Protein AF-A0A6N8XB49-F1 (afdb_monomer_lite)

Radius of gyration: 22.36 Å; chains: 1; bounding box: 48×44×85 Å

pLDDT: mean 81.57, std 16.59, range [32.16, 98.0]

Structure (mmCIF, N/CA/C/O backbone):
data_AF-A0A6N8XB49-F1
#
_entry.id   AF-A0A6N8XB49-F1
#
loop_
_atom_site.group_PDB
_atom_site.id
_atom_site.type_symbol
_atom_site.label_atom_id
_atom_site.label_alt_id
_atom_site.label_comp_id
_atom_site.label_asym_id
_atom_site.label_entity_id
_atom_site.label_seq_id
_atom_site.pdbx_PDB_ins_code
_atom_site.Cartn_x
_atom_site.Cartn_y
_atom_site.Cartn_z
_atom_site.occupancy
_atom_site.B_iso_or_equiv
_atom_site.auth_seq_id
_atom_site.auth_comp_id
_atom_site.auth_asym_id
_atom_site.auth_atom_id
_atom_site.pdbx_PDB_model_num
ATOM 1 N N . MET A 1 1 ? 4.957 31.135 -60.545 1.00 42.12 1 MET A N 1
ATOM 2 C CA . MET A 1 1 ? 5.858 30.296 -59.726 1.00 42.12 1 MET A CA 1
ATOM 3 C C . MET A 1 1 ? 5.754 30.769 -58.285 1.00 42.12 1 MET A C 1
ATOM 5 O O . MET A 1 1 ? 6.232 31.851 -57.986 1.00 42.12 1 MET A O 1
ATOM 9 N N . LEU A 1 2 ? 5.069 30.018 -57.425 1.00 39.75 2 LEU A N 1
ATOM 10 C CA . LEU A 1 2 ? 5.039 30.248 -55.978 1.00 39.75 2 LEU A CA 1
ATOM 11 C C . LEU A 1 2 ? 4.934 28.864 -55.338 1.00 39.75 2 LEU A C 1
ATOM 13 O O . LEU A 1 2 ? 3.899 28.210 -55.423 1.00 39.75 2 LEU A O 1
ATOM 17 N N . ALA A 1 3 ? 6.065 28.378 -54.829 1.00 42.97 3 ALA A N 1
ATOM 18 C CA . ALA A 1 3 ? 6.166 27.099 -54.146 1.00 42.97 3 ALA A CA 1
ATOM 19 C C . ALA A 1 3 ? 5.733 27.297 -52.689 1.00 42.97 3 ALA A C 1
ATOM 21 O O . ALA A 1 3 ? 6.401 27.997 -51.930 1.00 42.97 3 ALA A O 1
ATOM 22 N N . ALA A 1 4 ? 4.601 26.704 -52.311 1.00 45.25 4 ALA A N 1
ATOM 23 C CA . ALA A 1 4 ? 4.183 26.608 -50.922 1.00 45.25 4 ALA A CA 1
ATOM 24 C C . ALA A 1 4 ? 4.960 25.462 -50.255 1.00 45.25 4 ALA A C 1
ATOM 26 O O . ALA A 1 4 ? 4.739 24.287 -50.546 1.00 45.25 4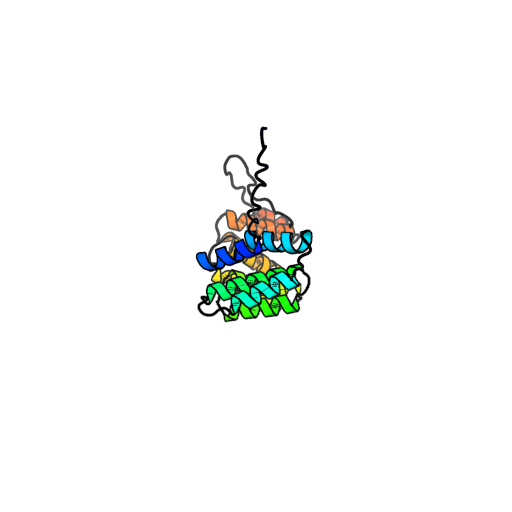 ALA A O 1
ATOM 27 N N . LEU A 1 5 ? 5.902 25.822 -49.384 1.00 50.53 5 LEU A N 1
ATOM 28 C CA . LEU A 1 5 ? 6.579 24.905 -48.472 1.00 50.53 5 LEU A CA 1
ATOM 29 C C . LEU A 1 5 ? 5.576 24.430 -47.412 1.00 50.53 5 LEU A C 1
ATOM 31 O O . LEU A 1 5 ? 5.246 25.166 -46.484 1.00 50.53 5 LEU A O 1
ATOM 35 N N . PHE A 1 6 ? 5.109 23.189 -47.540 1.00 46.44 6 PHE A N 1
ATOM 36 C CA . PHE A 1 6 ? 4.455 22.475 -46.448 1.00 46.44 6 PHE A CA 1
ATOM 37 C C . PHE A 1 6 ? 5.518 22.077 -45.418 1.00 46.44 6 PHE A C 1
ATOM 39 O O . PHE A 1 6 ? 6.149 21.026 -45.530 1.00 46.44 6 PHE A O 1
ATOM 46 N N . LEU A 1 7 ? 5.734 22.923 -44.408 1.00 45.94 7 LEU A N 1
ATOM 47 C CA . LEU A 1 7 ? 6.391 22.484 -43.181 1.00 45.94 7 LEU A CA 1
ATOM 48 C C . LEU A 1 7 ? 5.440 21.527 -42.458 1.00 45.94 7 LEU A C 1
ATOM 50 O O . LEU A 1 7 ? 4.425 21.938 -41.900 1.00 45.94 7 LEU A O 1
ATOM 54 N N . SER A 1 8 ? 5.766 20.237 -42.494 1.00 40.41 8 SER A N 1
ATOM 55 C CA . SER A 1 8 ? 5.144 19.257 -41.607 1.00 40.41 8 SER A CA 1
ATOM 56 C C . SER A 1 8 ? 5.555 19.580 -40.166 1.00 40.41 8 SER A C 1
ATOM 58 O O . SER A 1 8 ? 6.746 19.810 -39.929 1.00 40.41 8 SER A O 1
ATOM 60 N N . PRO A 1 9 ? 4.630 19.615 -39.192 1.00 44.16 9 PRO A N 1
ATOM 61 C CA . PRO A 1 9 ? 5.013 19.751 -37.797 1.00 44.16 9 PRO A CA 1
ATOM 62 C C . PRO A 1 9 ? 5.828 18.520 -37.392 1.00 44.16 9 PRO A C 1
ATOM 64 O O . PRO A 1 9 ? 5.382 17.383 -37.541 1.00 44.16 9 PRO A O 1
ATOM 67 N N . SER A 1 10 ? 7.043 18.763 -36.903 1.00 41.94 10 SER A N 1
ATOM 68 C CA . SER A 1 10 ? 7.872 17.755 -36.248 1.00 41.94 10 SER A CA 1
ATOM 69 C C . SER A 1 10 ? 7.063 17.125 -35.113 1.00 41.94 10 SER A C 1
ATOM 71 O O . SER A 1 10 ? 6.663 17.818 -34.176 1.00 41.94 10 SER A O 1
ATOM 73 N N . THR A 1 11 ? 6.782 15.826 -35.202 1.00 41.38 11 THR A N 1
ATOM 74 C CA . THR A 1 11 ? 6.190 15.060 -34.106 1.00 41.38 11 THR A CA 1
ATOM 75 C C . THR A 1 11 ? 7.238 14.922 -33.009 1.00 41.38 11 THR A C 1
ATOM 77 O O . THR A 1 11 ? 7.988 13.948 -32.971 1.00 41.38 11 THR A O 1
ATOM 80 N N . ALA A 1 12 ? 7.314 15.906 -32.116 1.00 41.69 12 ALA A N 1
ATOM 81 C CA . ALA A 1 12 ? 7.887 15.684 -30.801 1.00 41.69 12 ALA A CA 1
ATOM 82 C C . ALA A 1 12 ? 7.047 14.580 -30.144 1.00 41.69 12 ALA A C 1
ATOM 84 O O . ALA A 1 12 ? 5.887 14.796 -29.796 1.00 41.69 12 ALA A O 1
ATOM 85 N N . THR A 1 13 ? 7.589 13.366 -30.071 1.00 47.25 13 THR A N 1
ATOM 86 C CA . THR A 1 13 ? 6.962 12.241 -29.379 1.00 47.25 13 THR A CA 1
ATOM 87 C C . THR A 1 13 ? 6.718 12.676 -27.939 1.00 47.25 13 THR A C 1
ATOM 89 O O . THR A 1 13 ? 7.677 12.932 -27.211 1.00 47.25 13 THR A O 1
ATOM 92 N N . ALA A 1 14 ? 5.454 12.819 -27.539 1.00 62.41 14 ALA A N 1
ATOM 93 C CA . ALA A 1 14 ? 5.116 13.082 -26.146 1.00 62.41 14 ALA A CA 1
ATOM 94 C C . ALA A 1 14 ? 5.779 12.011 -25.264 1.00 62.41 14 ALA A C 1
ATOM 96 O O . ALA A 1 14 ? 5.798 10.830 -25.626 1.00 62.41 14 ALA A O 1
ATOM 97 N N . ALA A 1 15 ? 6.375 12.422 -24.144 1.00 75.94 15 ALA A N 1
ATOM 98 C CA . ALA A 1 15 ? 6.977 11.479 -23.214 1.00 75.94 15 ALA A CA 1
ATOM 99 C C . ALA A 1 15 ? 5.889 10.527 -22.690 1.00 75.94 15 ALA A C 1
ATOM 101 O O . ALA A 1 15 ? 4.830 10.964 -22.255 1.00 75.94 15 ALA A O 1
ATOM 102 N N . THR A 1 16 ? 6.136 9.217 -22.759 1.00 89.31 16 THR A N 1
ATOM 103 C CA . THR A 1 16 ? 5.234 8.209 -22.170 1.00 89.31 16 THR A CA 1
ATOM 104 C C . THR A 1 16 ? 5.208 8.365 -20.651 1.00 89.31 16 THR A C 1
ATOM 106 O O . THR A 1 16 ? 6.269 8.631 -20.076 1.00 89.31 16 THR A O 1
ATOM 109 N N . ALA A 1 17 ? 4.094 8.064 -19.981 1.00 92.19 17 ALA A N 1
ATOM 110 C CA . ALA A 1 17 ? 4.001 8.119 -18.518 1.00 92.19 17 ALA A CA 1
ATOM 111 C C . ALA A 1 17 ? 5.093 7.278 -17.831 1.00 92.19 17 ALA A C 1
ATOM 113 O O . ALA A 1 17 ? 5.595 7.631 -16.766 1.00 92.19 17 ALA A O 1
ATOM 114 N N . LEU A 1 18 ? 5.523 6.170 -18.455 1.00 91.81 18 LEU A N 1
ATOM 115 C CA . LEU A 1 18 ? 6.608 5.338 -17.922 1.00 91.81 18 LEU A CA 1
ATOM 116 C C . LEU A 1 18 ? 7.960 6.066 -17.931 1.00 91.81 18 LEU A C 1
ATOM 118 O O . LEU A 1 18 ? 8.755 5.898 -17.009 1.00 91.81 18 LEU A O 1
ATOM 122 N N . ALA A 1 19 ? 8.228 6.875 -18.955 1.00 91.69 19 ALA A N 1
ATOM 123 C CA . ALA A 1 19 ? 9.437 7.693 -19.006 1.00 91.69 19 ALA A CA 1
ATOM 124 C C . ALA A 1 19 ? 9.405 8.784 -17.926 1.00 91.69 19 ALA A C 1
ATOM 126 O O . ALA A 1 19 ? 10.420 9.026 -17.282 1.00 91.69 19 ALA A O 1
ATOM 127 N N . GLU A 1 20 ? 8.238 9.383 -17.675 1.00 93.06 20 GLU A N 1
ATOM 128 C CA . GLU A 1 20 ? 8.055 10.379 -16.613 1.00 93.06 20 GLU A CA 1
ATOM 129 C C . GLU A 1 20 ? 8.203 9.781 -15.210 1.00 93.06 20 GLU A C 1
ATOM 131 O O . GLU A 1 20 ? 8.808 10.406 -14.334 1.00 93.06 20 GLU A O 1
ATOM 136 N N . LEU A 1 21 ? 7.692 8.564 -14.992 1.00 93.00 21 LEU A N 1
ATOM 137 C CA . LEU A 1 21 ? 7.910 7.824 -13.751 1.00 93.00 21 LEU A CA 1
ATOM 138 C C . LEU A 1 21 ? 9.404 7.549 -13.548 1.00 93.00 21 LEU A C 1
ATOM 140 O O . LEU A 1 21 ? 9.935 7.882 -12.495 1.00 93.00 21 LEU A O 1
ATOM 144 N N . ILE A 1 22 ? 10.096 7.013 -14.559 1.00 91.75 22 ILE A N 1
ATOM 145 C CA . ILE A 1 22 ? 11.540 6.737 -14.480 1.00 91.75 22 ILE A CA 1
ATOM 146 C C . ILE A 1 22 ? 12.336 8.019 -14.197 1.00 91.75 22 ILE A C 1
ATOM 148 O O . ILE A 1 22 ? 13.165 8.025 -13.292 1.00 91.75 22 ILE A O 1
ATOM 152 N N . ALA A 1 23 ? 12.045 9.122 -14.889 1.00 91.00 23 ALA A N 1
ATOM 153 C CA . ALA A 1 23 ? 12.695 10.407 -14.630 1.00 91.00 23 ALA A CA 1
ATOM 154 C C . ALA A 1 23 ? 12.425 10.927 -13.201 1.00 91.00 23 ALA A C 1
ATOM 156 O O . ALA A 1 23 ? 13.285 11.546 -12.575 1.00 91.00 23 ALA A O 1
ATOM 157 N N . SER A 1 24 ? 11.239 10.649 -12.647 1.00 89.56 24 SER A N 1
ATOM 158 C CA . SER A 1 24 ? 10.923 10.956 -11.246 1.00 89.56 24 SER A CA 1
ATOM 159 C C . SER A 1 24 ? 11.778 10.157 -10.273 1.00 89.56 24 SER A C 1
ATOM 161 O O . SER A 1 24 ? 12.218 10.691 -9.258 1.00 89.56 24 SER A O 1
ATOM 163 N N . LEU A 1 25 ? 12.007 8.880 -10.571 1.00 87.56 25 LEU A N 1
ATOM 164 C CA . LEU A 1 25 ? 12.809 7.995 -9.734 1.00 87.56 25 LEU A CA 1
ATOM 165 C C . LEU A 1 25 ? 14.278 8.429 -9.736 1.00 87.56 25 LEU A C 1
ATOM 167 O O . LEU A 1 25 ? 14.888 8.459 -8.677 1.00 87.56 25 LEU A O 1
ATOM 171 N N . GLU A 1 26 ? 14.802 8.880 -10.881 1.00 86.06 26 GLU A N 1
ATOM 172 C CA . GLU A 1 26 ? 16.165 9.431 -10.983 1.00 86.06 26 GLU A CA 1
ATOM 173 C C . GLU A 1 26 ? 16.367 10.729 -10.181 1.00 86.06 26 GLU A C 1
ATOM 175 O O . GLU A 1 26 ? 17.498 11.067 -9.848 1.00 86.06 26 GLU A O 1
ATOM 180 N N . THR A 1 27 ? 15.296 11.476 -9.895 1.00 87.12 27 THR A N 1
ATOM 181 C CA . THR A 1 27 ? 15.385 12.805 -9.260 1.00 87.12 27 THR A CA 1
ATOM 182 C C . THR A 1 27 ? 14.963 12.818 -7.799 1.00 87.12 27 THR A C 1
ATOM 184 O O . THR A 1 27 ? 15.555 13.530 -6.993 1.00 87.12 27 THR A O 1
ATOM 187 N N . THR A 1 28 ? 13.916 12.071 -7.458 1.00 84.56 28 THR A N 1
ATOM 188 C CA . THR A 1 28 ? 13.311 12.078 -6.118 1.00 84.56 28 THR A CA 1
ATOM 189 C C . THR A 1 28 ? 13.640 10.835 -5.311 1.00 84.56 28 THR A C 1
ATOM 191 O O . THR A 1 28 ? 13.478 10.864 -4.094 1.00 84.56 28 THR A O 1
ATOM 194 N N . GLU A 1 29 ? 14.044 9.751 -5.984 1.00 85.50 29 GLU A N 1
ATOM 195 C CA . GLU A 1 29 ? 14.268 8.419 -5.405 1.00 85.50 29 GLU A CA 1
ATOM 196 C C . GLU A 1 29 ? 13.062 7.866 -4.623 1.00 85.50 29 GLU A C 1
ATOM 198 O O . GLU A 1 29 ? 13.184 6.923 -3.847 1.00 85.50 29 GLU A O 1
ATOM 203 N N . ARG A 1 30 ? 11.872 8.448 -4.823 1.00 85.12 30 ARG A N 1
ATOM 204 C CA . ARG A 1 30 ? 10.645 8.109 -4.102 1.00 85.12 30 ARG A CA 1
ATOM 205 C C . ARG A 1 30 ? 9.587 7.593 -5.051 1.00 85.12 30 ARG A C 1
ATOM 207 O O . ARG A 1 30 ? 9.464 8.036 -6.194 1.00 85.12 30 ARG A O 1
ATOM 214 N N . TYR A 1 31 ? 8.784 6.674 -4.538 1.00 87.31 31 TYR A N 1
ATOM 215 C CA . TYR A 1 31 ? 7.602 6.207 -5.235 1.00 87.31 31 TYR A CA 1
ATOM 216 C C . TYR A 1 31 ? 6.551 7.320 -5.329 1.00 87.31 31 TYR A C 1
ATOM 218 O O . TYR A 1 31 ? 6.154 7.907 -4.323 1.00 87.31 31 TYR A O 1
ATOM 226 N N . ASP A 1 32 ? 6.093 7.576 -6.551 1.00 88.81 32 ASP A N 1
ATOM 227 C CA . ASP A 1 32 ? 5.040 8.536 -6.872 1.00 88.81 32 ASP A CA 1
ATOM 228 C C . ASP A 1 32 ? 3.807 7.761 -7.356 1.00 88.81 32 ASP A C 1
ATOM 230 O O . ASP A 1 32 ? 3.795 7.183 -8.450 1.00 88.81 32 ASP A O 1
ATOM 234 N N . SER A 1 33 ? 2.773 7.718 -6.513 1.00 86.06 33 SER A N 1
ATOM 235 C CA . SER A 1 33 ? 1.546 6.970 -6.792 1.00 86.06 33 SER A CA 1
ATOM 236 C C . SER A 1 33 ? 0.755 7.535 -7.966 1.00 86.06 33 SER A C 1
ATOM 238 O O . SER A 1 33 ? 0.118 6.765 -8.686 1.00 86.06 33 SER A O 1
ATOM 240 N N . ASP A 1 34 ? 0.803 8.848 -8.190 1.00 90.06 34 ASP A N 1
ATOM 241 C CA . ASP A 1 34 ? 0.039 9.500 -9.253 1.00 90.06 34 ASP A CA 1
ATOM 242 C C . ASP A 1 34 ? 0.668 9.205 -10.613 1.00 90.06 34 ASP A C 1
ATOM 244 O O . ASP A 1 34 ? -0.032 8.836 -11.567 1.00 90.06 34 ASP A O 1
ATOM 248 N N . LYS A 1 35 ? 2.004 9.255 -10.681 1.00 93.12 35 LYS A N 1
ATOM 249 C CA . LYS A 1 35 ? 2.750 8.821 -11.868 1.00 93.12 35 LYS A CA 1
ATOM 250 C C . LYS A 1 35 ? 2.570 7.332 -12.122 1.00 93.12 35 LYS A C 1
ATOM 252 O O . LYS A 1 35 ? 2.288 6.948 -13.255 1.00 93.12 35 LYS A O 1
ATOM 257 N N . ALA A 1 36 ? 2.645 6.485 -11.094 1.00 91.69 36 ALA A N 1
ATOM 258 C CA . ALA A 1 36 ? 2.376 5.056 -11.250 1.00 91.69 36 ALA A CA 1
ATOM 259 C C . ALA A 1 36 ? 0.950 4.799 -11.779 1.00 91.69 36 ALA A C 1
ATOM 261 O O . ALA A 1 36 ? 0.759 4.011 -12.708 1.00 91.69 36 ALA A O 1
ATOM 262 N N . ALA A 1 37 ? -0.057 5.511 -11.269 1.00 90.94 37 ALA A N 1
ATOM 263 C CA . ALA A 1 37 ? -1.424 5.410 -11.767 1.00 90.94 37 ALA A CA 1
ATOM 264 C C . ALA A 1 37 ? -1.551 5.851 -13.237 1.00 90.94 37 ALA A C 1
ATOM 266 O O . ALA A 1 37 ? -2.306 5.230 -13.990 1.00 90.94 37 ALA A O 1
ATOM 267 N N . ALA A 1 38 ? -0.808 6.879 -13.664 1.00 93.19 38 ALA A N 1
ATOM 268 C CA . ALA A 1 38 ? -0.747 7.295 -15.065 1.00 93.19 38 ALA A CA 1
ATOM 269 C C . ALA A 1 38 ? -0.143 6.207 -15.963 1.00 93.19 38 ALA A C 1
ATOM 271 O O . ALA A 1 38 ? -0.741 5.878 -16.988 1.00 93.19 38 ALA A O 1
ATOM 272 N N . VAL A 1 39 ? 0.960 5.581 -15.536 1.00 93.81 3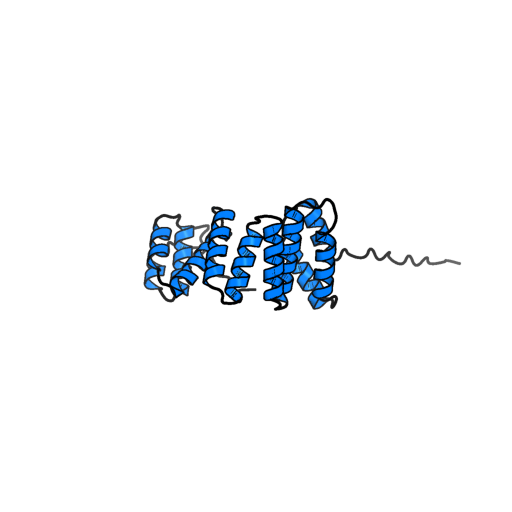9 VAL A N 1
ATOM 273 C CA . VAL A 1 39 ? 1.566 4.444 -16.247 1.00 93.81 39 VAL A CA 1
ATOM 274 C C . VAL A 1 39 ? 0.575 3.298 -16.403 1.00 93.81 39 VAL A C 1
ATOM 276 O O . VAL A 1 39 ? 0.421 2.773 -17.501 1.00 93.81 39 VAL A O 1
ATOM 279 N N . TYR A 1 40 ? -0.123 2.920 -15.329 1.00 91.00 40 TYR A N 1
ATOM 280 C CA . TYR A 1 40 ? -1.101 1.834 -15.386 1.00 91.00 40 TYR A CA 1
ATOM 281 C C . TYR A 1 40 ? -2.234 2.144 -16.373 1.00 91.00 40 TYR A C 1
ATOM 283 O O . TYR A 1 40 ? -2.575 1.307 -17.206 1.00 91.00 40 TYR A O 1
ATOM 291 N N . ARG A 1 41 ? -2.797 3.362 -16.321 1.00 91.25 41 ARG A N 1
ATOM 292 C CA . ARG A 1 41 ? -3.844 3.791 -17.264 1.00 91.25 41 ARG A CA 1
ATOM 293 C C . ARG A 1 41 ? -3.352 3.739 -18.707 1.00 91.25 41 ARG A C 1
ATOM 295 O O . ARG A 1 41 ? -4.057 3.200 -19.551 1.00 91.25 41 ARG A O 1
ATOM 302 N N . GLU A 1 42 ? -2.158 4.257 -18.985 1.00 92.56 42 GLU A N 1
ATOM 303 C CA . GLU A 1 42 ? -1.566 4.211 -20.326 1.00 92.56 42 GLU A CA 1
ATOM 304 C C . GLU A 1 42 ? -1.318 2.767 -20.785 1.00 92.56 42 GLU A C 1
ATOM 306 O O . GLU A 1 42 ? -1.609 2.424 -21.928 1.00 92.56 42 GLU A O 1
ATOM 311 N N . ALA A 1 43 ? -0.838 1.895 -19.896 1.00 91.25 43 ALA A N 1
ATOM 312 C CA . ALA A 1 43 ? -0.548 0.504 -20.224 1.00 91.25 43 ALA A CA 1
ATOM 313 C C . ALA A 1 43 ? -1.805 -0.307 -20.565 1.00 91.25 43 ALA A C 1
ATOM 315 O O . ALA A 1 43 ? -1.792 -1.084 -21.524 1.00 91.25 43 ALA A O 1
ATOM 316 N N . VAL A 1 44 ? -2.886 -0.100 -19.807 1.00 88.06 44 VAL A N 1
ATOM 317 C CA . VAL A 1 44 ? -4.170 -0.786 -20.003 1.00 88.06 44 VAL A CA 1
ATOM 318 C C . VAL A 1 44 ? -4.946 -0.199 -21.183 1.00 88.06 44 VAL A C 1
ATOM 320 O O . VAL A 1 44 ? -5.393 -0.946 -22.047 1.00 88.06 44 VAL A O 1
ATOM 323 N N . LEU A 1 45 ? -5.092 1.128 -21.257 1.00 86.00 45 LEU A N 1
ATOM 324 C CA . LEU A 1 45 ? -5.894 1.782 -22.301 1.00 86.00 45 LEU A CA 1
ATOM 325 C C . LEU A 1 45 ? -5.160 1.867 -23.643 1.00 86.00 45 LEU A C 1
ATOM 327 O O . LEU A 1 45 ? -5.783 1.769 -24.695 1.00 86.00 45 LEU A O 1
ATOM 331 N N . GLY A 1 46 ? -3.840 2.051 -23.613 1.00 79.12 46 GLY A N 1
ATOM 332 C CA . GLY A 1 46 ? -2.999 2.154 -24.806 1.00 79.12 46 GLY A CA 1
ATOM 333 C C . GLY A 1 46 ? -2.578 0.805 -25.392 1.00 79.12 46 GLY A C 1
ATOM 334 O O . GLY A 1 46 ? -1.896 0.780 -26.414 1.00 79.12 46 GLY A O 1
ATOM 335 N N . GLY A 1 47 ? -2.936 -0.317 -24.754 1.00 73.44 47 GLY A N 1
ATOM 336 C CA . GLY A 1 47 ? -2.669 -1.668 -25.260 1.00 73.44 47 GLY A CA 1
ATOM 337 C C . GLY A 1 47 ? -1.194 -2.089 -25.252 1.00 73.44 47 GLY A C 1
ATOM 338 O O . GLY A 1 47 ? -0.843 -3.098 -25.861 1.00 73.44 47 GLY A O 1
ATOM 339 N N . THR A 1 48 ? -0.308 -1.345 -24.577 1.00 74.56 48 THR A N 1
ATOM 340 C CA . THR A 1 48 ? 1.110 -1.733 -24.441 1.00 74.56 48 THR A CA 1
ATOM 341 C C . THR A 1 48 ? 1.308 -2.907 -23.479 1.00 74.56 48 THR A C 1
ATOM 343 O O . THR A 1 48 ? 2.321 -3.605 -23.589 1.00 74.56 48 THR A O 1
ATOM 346 N N . GLY A 1 49 ? 0.329 -3.146 -22.597 1.00 84.56 49 GLY A N 1
ATOM 347 C CA . GLY A 1 49 ? 0.283 -4.262 -21.657 1.00 84.56 49 GLY A CA 1
ATOM 348 C C . GLY A 1 49 ? 1.127 -4.031 -20.401 1.00 84.56 49 GLY A C 1
ATOM 349 O O . GLY A 1 49 ? 2.206 -3.429 -20.445 1.00 84.56 49 GLY A O 1
ATOM 350 N N . ILE A 1 50 ? 0.645 -4.539 -19.264 1.00 91.19 50 ILE A N 1
ATOM 351 C CA . ILE A 1 50 ? 1.339 -4.429 -17.971 1.00 91.19 50 ILE A CA 1
ATOM 352 C C . ILE A 1 50 ? 2.682 -5.169 -17.992 1.00 91.19 50 ILE A C 1
ATOM 354 O O . ILE A 1 50 ? 3.678 -4.630 -17.507 1.00 91.19 50 ILE A O 1
ATOM 358 N N . ASP A 1 51 ? 2.762 -6.321 -18.659 1.00 91.56 51 ASP A N 1
ATOM 359 C CA . ASP A 1 51 ? 3.992 -7.115 -18.775 1.00 91.56 51 ASP A CA 1
ATOM 360 C C . ASP A 1 51 ? 5.168 -6.328 -19.355 1.00 91.56 51 ASP A C 1
ATOM 362 O O . ASP A 1 51 ? 6.286 -6.378 -18.834 1.00 91.56 51 ASP A O 1
ATOM 366 N N . ARG A 1 52 ? 4.929 -5.556 -20.423 1.00 91.62 52 ARG A N 1
ATOM 367 C CA . ARG A 1 52 ? 5.976 -4.749 -21.064 1.00 91.62 52 ARG A CA 1
ATOM 368 C C . ARG A 1 52 ? 6.456 -3.640 -20.134 1.00 91.62 52 ARG A C 1
ATOM 370 O O . ARG A 1 52 ?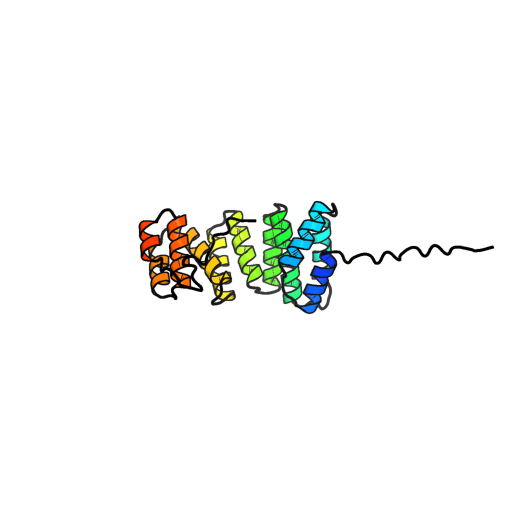 7.660 -3.394 -20.042 1.00 91.62 52 ARG A O 1
ATOM 377 N N . THR A 1 53 ? 5.527 -2.977 -19.451 1.00 93.69 53 THR A N 1
ATOM 378 C CA . THR A 1 53 ? 5.831 -1.938 -18.461 1.00 93.69 53 THR A CA 1
ATOM 379 C C . THR A 1 53 ? 6.681 -2.504 -17.328 1.00 93.69 53 THR A C 1
ATOM 381 O O . THR A 1 53 ? 7.735 -1.951 -17.006 1.00 93.69 53 THR A O 1
ATOM 384 N N . VAL A 1 54 ? 6.284 -3.652 -16.779 1.00 95.56 54 VAL A N 1
ATOM 385 C CA . VAL A 1 54 ? 7.021 -4.320 -15.704 1.00 95.56 54 VAL A CA 1
ATOM 386 C C . VAL A 1 54 ? 8.396 -4.792 -16.176 1.00 95.56 54 VAL A C 1
ATOM 388 O O . VAL A 1 54 ? 9.383 -4.585 -15.471 1.00 95.56 54 VAL A O 1
ATOM 391 N N . ALA A 1 55 ? 8.510 -5.361 -17.378 1.00 94.81 55 ALA A N 1
ATOM 392 C CA . ALA A 1 55 ? 9.797 -5.770 -17.939 1.00 94.81 55 ALA A CA 1
ATOM 393 C C . ALA A 1 55 ? 10.772 -4.588 -18.071 1.00 94.81 55 ALA A C 1
ATOM 395 O O . ALA A 1 55 ? 11.955 -4.718 -17.744 1.00 94.81 55 ALA A O 1
ATOM 396 N N . ARG A 1 56 ? 10.277 -3.416 -18.489 1.00 94.25 56 ARG A N 1
ATOM 397 C CA . ARG A 1 56 ? 11.079 -2.187 -18.571 1.00 94.25 56 ARG A CA 1
ATOM 398 C C . ARG A 1 56 ? 11.513 -1.689 -17.194 1.00 94.25 56 ARG A C 1
ATOM 400 O O . ARG A 1 56 ? 12.685 -1.362 -17.035 1.00 94.25 56 ARG A O 1
ATOM 407 N N . LEU A 1 57 ? 10.624 -1.685 -16.200 1.00 95.00 57 LEU A N 1
ATOM 408 C CA . LEU A 1 57 ? 10.991 -1.308 -14.829 1.00 95.00 57 LEU A CA 1
ATOM 409 C C . LEU A 1 57 ? 12.007 -2.277 -14.211 1.00 95.00 57 LEU A C 1
ATOM 411 O O . LEU A 1 57 ? 12.955 -1.825 -13.580 1.00 95.00 57 LEU A O 1
ATOM 415 N N . ARG A 1 58 ? 11.892 -3.589 -14.461 1.00 96.06 58 ARG A N 1
ATOM 416 C CA . ARG A 1 58 ? 12.891 -4.593 -14.035 1.00 96.06 58 ARG A CA 1
ATOM 417 C C . ARG A 1 58 ? 14.241 -4.435 -14.733 1.00 96.06 58 ARG A C 1
ATOM 419 O O . ARG A 1 58 ? 15.279 -4.815 -14.197 1.00 96.06 58 ARG A O 1
ATOM 426 N N . ALA A 1 59 ? 14.253 -3.971 -15.980 1.00 95.38 59 ALA A N 1
ATOM 427 C CA . ALA A 1 59 ? 15.499 -3.642 -16.666 1.00 95.38 59 ALA A CA 1
ATOM 428 C C . ALA A 1 59 ? 16.133 -2.389 -16.051 1.00 95.38 59 ALA A C 1
ATOM 430 O O . ALA A 1 59 ? 17.334 -2.380 -15.794 1.00 95.38 59 ALA A O 1
ATOM 431 N N . TYR A 1 60 ? 15.315 -1.374 -15.760 1.00 94.12 60 TYR A N 1
ATOM 432 C CA . TYR A 1 60 ? 15.766 -0.156 -15.104 1.00 94.12 60 TYR A CA 1
ATOM 433 C C . TYR A 1 60 ? 16.311 -0.437 -13.696 1.00 94.12 60 TYR A C 1
ATOM 435 O O . TYR A 1 60 ? 17.439 -0.044 -13.437 1.00 94.12 60 TYR A O 1
ATOM 443 N N . SER A 1 61 ? 15.622 -1.209 -12.844 1.00 95.12 61 SER A N 1
ATOM 444 C CA . SER A 1 61 ? 16.071 -1.496 -11.465 1.00 95.12 61 SER A CA 1
ATOM 445 C C . SER A 1 61 ? 17.430 -2.208 -11.373 1.00 95.12 61 SER A C 1
ATOM 447 O O . SER A 1 61 ? 18.110 -2.114 -10.355 1.00 95.12 61 SER A O 1
ATOM 449 N N . ARG A 1 62 ? 17.867 -2.879 -12.448 1.00 95.25 62 ARG A N 1
ATOM 450 C CA . ARG A 1 62 ? 19.170 -3.563 -12.545 1.00 95.25 62 ARG A CA 1
ATOM 451 C C . ARG A 1 62 ? 20.304 -2.683 -13.078 1.00 95.25 62 ARG A C 1
ATOM 453 O O . ARG A 1 62 ? 21.436 -3.155 -13.192 1.00 95.25 62 ARG A O 1
ATOM 460 N N . ARG A 1 63 ? 20.031 -1.428 -13.442 1.00 94.00 63 ARG A N 1
ATOM 461 C CA . ARG A 1 63 ? 21.056 -0.504 -13.941 1.00 94.00 63 ARG A CA 1
ATOM 462 C C . ARG A 1 63 ? 22.080 -0.209 -12.840 1.00 94.00 63 ARG A C 1
ATOM 464 O O . ARG A 1 63 ? 21.733 0.075 -11.695 1.00 94.00 63 ARG A O 1
ATOM 471 N N . ALA A 1 64 ? 23.360 -0.253 -13.203 1.00 90.62 64 ALA A N 1
ATOM 472 C CA . ALA A 1 64 ? 24.444 0.083 -12.287 1.00 90.62 64 ALA A CA 1
ATOM 473 C C . ALA A 1 64 ? 24.343 1.546 -11.821 1.00 90.62 64 ALA A C 1
ATOM 475 O O . ALA A 1 64 ? 24.013 2.433 -12.610 1.00 90.62 64 ALA A O 1
ATOM 476 N N . GLY A 1 65 ? 24.658 1.788 -10.548 1.00 89.00 65 GLY A N 1
ATOM 477 C CA . GLY A 1 65 ? 24.684 3.131 -9.961 1.00 89.00 65 GLY A CA 1
ATOM 478 C C . GLY A 1 65 ? 23.341 3.649 -9.439 1.00 89.00 65 GLY A C 1
ATOM 479 O O . GLY A 1 65 ? 23.301 4.767 -8.941 1.00 89.00 65 GLY A O 1
ATOM 480 N N . LEU A 1 66 ? 22.261 2.862 -9.507 1.00 91.94 66 LEU A N 1
ATOM 481 C CA . LEU A 1 66 ? 21.010 3.203 -8.823 1.00 91.94 66 LEU A CA 1
ATOM 482 C C . LEU A 1 66 ? 21.177 3.146 -7.303 1.00 91.94 66 LEU A C 1
ATOM 484 O O . LEU A 1 66 ? 21.788 2.210 -6.775 1.00 91.94 66 LEU A O 1
ATOM 488 N N . SER A 1 67 ? 20.584 4.110 -6.600 1.00 92.50 67 SER A N 1
ATOM 489 C CA . SER A 1 67 ? 20.485 4.060 -5.144 1.00 92.50 67 SER A CA 1
ATOM 490 C C . SER A 1 67 ? 19.566 2.908 -4.702 1.00 92.50 67 SER A C 1
ATOM 492 O O . SER A 1 67 ? 18.708 2.464 -5.477 1.00 92.50 67 SER A O 1
ATOM 494 N N . PRO A 1 68 ? 19.732 2.386 -3.473 1.00 93.19 68 PRO A N 1
ATOM 495 C CA . PRO A 1 68 ? 18.802 1.407 -2.920 1.00 93.19 68 PRO A CA 1
ATOM 496 C C . PRO A 1 68 ? 17.356 1.925 -2.878 1.00 93.19 68 PRO A C 1
ATOM 498 O O . PRO A 1 68 ? 16.447 1.207 -3.282 1.00 93.19 68 PRO A O 1
ATOM 501 N N . ASP A 1 69 ? 17.139 3.194 -2.525 1.00 91.88 69 ASP A N 1
ATOM 502 C CA . ASP A 1 69 ? 15.802 3.805 -2.499 1.00 91.88 69 ASP A CA 1
ATOM 503 C C . ASP A 1 69 ? 15.163 3.857 -3.894 1.00 91.88 69 ASP A C 1
ATOM 505 O O . ASP A 1 69 ? 14.012 3.455 -4.070 1.00 91.88 69 ASP A O 1
ATOM 509 N N . SER A 1 70 ? 15.936 4.214 -4.926 1.00 92.19 70 SER A N 1
ATOM 510 C CA . SER A 1 70 ? 15.453 4.187 -6.313 1.00 92.19 70 SER A CA 1
ATOM 511 C C . SER A 1 70 ? 15.053 2.780 -6.759 1.00 92.19 70 SER A C 1
ATOM 513 O O . SER A 1 70 ? 14.012 2.610 -7.399 1.00 92.19 70 SER A O 1
ATOM 515 N N . ARG A 1 71 ? 15.849 1.751 -6.426 1.00 95.06 71 ARG A N 1
ATOM 516 C CA . ARG A 1 71 ? 15.492 0.355 -6.740 1.00 95.06 71 ARG A CA 1
ATOM 517 C C . ARG A 1 71 ? 14.247 -0.087 -5.978 1.00 95.06 71 ARG A C 1
ATOM 519 O O . ARG A 1 71 ? 13.349 -0.670 -6.586 1.00 95.06 71 ARG A O 1
ATOM 526 N N . SER A 1 72 ? 14.150 0.275 -4.700 1.00 95.12 72 SER A N 1
ATOM 527 C CA . SER A 1 72 ? 12.978 0.006 -3.870 1.00 95.12 72 SER A CA 1
ATOM 528 C C . SER A 1 72 ? 11.712 0.615 -4.473 1.00 95.12 72 SER A C 1
ATOM 530 O O . SER A 1 72 ? 10.730 -0.092 -4.695 1.00 95.12 72 SER A O 1
ATOM 532 N N . ALA A 1 73 ? 11.755 1.888 -4.869 1.00 94.12 73 ALA A N 1
ATOM 533 C CA . ALA A 1 73 ? 10.634 2.572 -5.506 1.00 94.12 73 ALA A CA 1
ATOM 534 C C . ALA A 1 73 ? 10.248 1.958 -6.870 1.00 94.12 73 ALA A C 1
ATOM 536 O O . ALA A 1 73 ? 9.061 1.893 -7.206 1.00 94.12 73 ALA A O 1
ATOM 537 N N . CYS A 1 74 ? 11.214 1.430 -7.637 1.00 95.31 74 CYS A N 1
ATOM 538 C CA . CYS A 1 74 ? 10.926 0.650 -8.849 1.00 95.31 74 CYS A CA 1
ATOM 539 C C . CYS A 1 74 ? 10.155 -0.630 -8.531 1.00 95.31 74 CYS A C 1
ATOM 541 O O . CYS A 1 74 ? 9.140 -0.924 -9.166 1.00 95.31 74 CYS A O 1
ATOM 543 N N . HIS A 1 75 ? 10.644 -1.404 -7.562 1.00 97.50 75 HIS A N 1
ATOM 544 C CA . HIS A 1 75 ? 10.016 -2.651 -7.142 1.00 97.50 75 HIS A CA 1
ATOM 545 C C . HIS A 1 75 ? 8.637 -2.405 -6.513 1.00 97.50 75 HIS A C 1
ATOM 547 O O . HIS A 1 75 ? 7.708 -3.170 -6.772 1.00 97.50 75 HIS A O 1
ATOM 553 N N . LEU A 1 76 ? 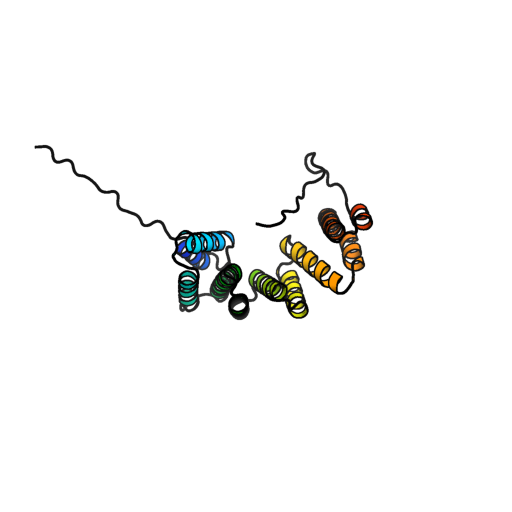8.449 -1.282 -5.814 1.00 95.69 76 LEU A N 1
ATOM 554 C CA . LEU A 1 76 ? 7.155 -0.838 -5.302 1.00 95.69 76 LEU A CA 1
ATOM 555 C C . LEU A 1 76 ? 6.153 -0.553 -6.434 1.00 95.69 76 LEU A C 1
ATOM 557 O O . LEU A 1 76 ? 5.013 -1.020 -6.379 1.00 95.69 76 LEU A O 1
ATOM 561 N N . ALA A 1 77 ? 6.577 0.133 -7.501 1.00 95.38 77 ALA A N 1
ATOM 562 C CA . ALA A 1 77 ? 5.738 0.345 -8.683 1.00 95.38 77 ALA A CA 1
ATOM 563 C C . ALA A 1 77 ? 5.389 -0.974 -9.394 1.00 95.38 77 ALA A C 1
ATOM 565 O O . ALA A 1 77 ? 4.233 -1.191 -9.758 1.00 95.38 77 ALA A O 1
ATOM 566 N N . ILE A 1 78 ? 6.358 -1.886 -9.538 1.00 97.31 78 ILE A N 1
ATOM 567 C CA . ILE A 1 78 ? 6.128 -3.223 -10.110 1.00 97.31 78 ILE A CA 1
ATOM 568 C C . ILE A 1 78 ? 5.101 -3.997 -9.280 1.00 97.31 78 ILE A C 1
ATOM 570 O O . ILE A 1 78 ? 4.163 -4.558 -9.846 1.00 97.31 78 ILE A O 1
ATOM 574 N N . ALA A 1 79 ? 5.252 -4.010 -7.955 1.00 96.88 79 ALA A N 1
ATOM 575 C CA . ALA A 1 79 ? 4.321 -4.670 -7.050 1.00 96.88 79 ALA A CA 1
ATOM 576 C C . ALA A 1 79 ? 2.905 -4.094 -7.187 1.00 96.88 79 ALA A C 1
ATOM 578 O O . ALA A 1 79 ? 1.935 -4.845 -7.269 1.00 96.88 79 ALA A O 1
ATOM 579 N N . HIS A 1 80 ? 2.785 -2.768 -7.289 1.00 93.50 80 HIS A N 1
ATOM 580 C CA . HIS A 1 80 ? 1.501 -2.105 -7.485 1.00 93.50 80 HIS A CA 1
ATOM 581 C C . HIS A 1 80 ? 0.837 -2.499 -8.814 1.00 93.50 80 HIS A C 1
ATOM 583 O O . HIS A 1 80 ? -0.363 -2.768 -8.846 1.00 93.50 80 HIS A O 1
ATOM 589 N N . PHE A 1 81 ? 1.600 -2.581 -9.907 1.00 94.88 81 PHE A N 1
ATOM 590 C CA . PHE A 1 81 ? 1.066 -3.003 -11.206 1.00 94.88 81 PHE A CA 1
ATOM 591 C C . PHE A 1 81 ? 0.641 -4.466 -11.211 1.00 94.88 81 PHE A C 1
ATOM 593 O O . PHE A 1 81 ? -0.465 -4.762 -11.647 1.00 94.88 81 PHE A O 1
ATOM 600 N N . MET A 1 82 ? 1.473 -5.355 -10.664 1.00 95.31 82 MET A N 1
ATOM 601 C CA . MET A 1 82 ? 1.161 -6.781 -10.544 1.00 95.31 82 MET A CA 1
ATOM 602 C C . MET A 1 82 ? -0.096 -7.019 -9.706 1.00 95.31 82 MET A C 1
ATOM 604 O O . MET A 1 82 ? -0.929 -7.844 -10.062 1.00 95.31 82 MET A O 1
ATOM 608 N N . TRP A 1 83 ? -0.279 -6.258 -8.624 1.00 93.12 83 TRP A N 1
ATOM 609 C CA . TRP A 1 83 ? -1.481 -6.365 -7.804 1.00 93.12 83 TRP A CA 1
ATOM 610 C C . TRP A 1 83 ? -2.739 -5.953 -8.562 1.00 93.12 83 TRP A C 1
ATOM 612 O O . TRP A 1 83 ? -3.730 -6.680 -8.544 1.00 93.12 83 TRP A O 1
ATOM 622 N N . ARG A 1 84 ? -2.696 -4.807 -9.252 1.00 90.50 84 ARG A N 1
ATOM 623 C CA . ARG A 1 84 ? -3.834 -4.310 -10.037 1.00 90.50 84 ARG A CA 1
ATOM 624 C C . ARG A 1 84 ? -4.186 -5.216 -11.216 1.00 90.50 84 ARG A C 1
ATOM 626 O O . ARG A 1 84 ? -5.353 -5.275 -11.586 1.00 90.50 84 ARG A O 1
ATOM 633 N N . ASP A 1 85 ? -3.200 -5.928 -11.750 1.00 91.12 85 ASP A N 1
ATOM 634 C CA . ASP A 1 85 ? -3.370 -6.942 -12.795 1.00 91.12 85 ASP A CA 1
ATOM 635 C C . ASP A 1 85 ? -3.855 -8.303 -12.243 1.00 91.12 85 ASP A C 1
ATOM 637 O O . ASP A 1 85 ? -4.089 -9.245 -12.991 1.00 91.12 85 ASP A O 1
ATOM 641 N N . GLY A 1 86 ? -4.031 -8.427 -10.920 1.00 90.19 86 GLY A N 1
ATOM 642 C CA . GLY A 1 86 ? -4.517 -9.642 -10.256 1.00 90.19 86 GLY A CA 1
ATOM 643 C C . GLY A 1 86 ? -3.434 -10.681 -9.943 1.00 90.19 86 GLY A C 1
ATOM 644 O O . GLY A 1 86 ? -3.724 -11.707 -9.328 1.00 90.19 86 GLY A O 1
ATOM 645 N N . ALA A 1 87 ? -2.175 -10.416 -10.289 1.00 93.62 87 ALA A N 1
ATOM 646 C CA . ALA A 1 87 ? -1.034 -11.288 -10.027 1.00 93.62 87 ALA A CA 1
ATOM 647 C C . ALA A 1 87 ? -0.494 -11.100 -8.594 1.00 93.62 87 ALA A C 1
ATOM 649 O O . ALA A 1 87 ? 0.628 -10.632 -8.383 1.00 93.62 87 ALA A O 1
ATOM 650 N N . ILE A 1 88 ? -1.301 -11.459 -7.587 1.00 92.06 88 ILE A N 1
ATOM 651 C CA . ILE A 1 88 ? -1.007 -11.187 -6.168 1.00 92.06 88 ILE A CA 1
ATOM 652 C C . ILE A 1 88 ? 0.312 -11.810 -5.684 1.00 92.06 88 ILE A C 1
ATOM 654 O O . ILE A 1 88 ? 1.079 -11.152 -4.984 1.00 92.06 88 ILE A O 1
ATOM 658 N N . GLU A 1 89 ? 0.638 -13.031 -6.109 1.00 94.69 89 GLU A N 1
ATOM 659 C CA . GLU A 1 89 ? 1.894 -13.699 -5.737 1.00 94.69 89 GLU A CA 1
ATOM 660 C C . GLU A 1 89 ? 3.113 -12.956 -6.300 1.00 94.69 89 GLU A C 1
ATOM 662 O O . GLU A 1 89 ? 4.079 -12.686 -5.584 1.00 94.69 89 GLU A O 1
ATOM 667 N N . ALA A 1 90 ? 3.045 -12.540 -7.569 1.00 96.69 90 ALA A N 1
ATOM 668 C CA . ALA A 1 90 ? 4.097 -11.753 -8.205 1.00 96.69 90 ALA A CA 1
ATOM 669 C C . ALA A 1 90 ? 4.236 -10.362 -7.568 1.00 96.69 90 ALA A C 1
ATOM 671 O O . ALA A 1 90 ? 5.350 -9.848 -7.438 1.00 96.69 90 ALA A O 1
ATOM 672 N N . ALA A 1 91 ? 3.123 -9.768 -7.131 1.00 97.12 91 ALA A N 1
ATOM 673 C CA . ALA A 1 91 ? 3.130 -8.516 -6.388 1.00 97.12 91 ALA A CA 1
ATOM 674 C C . ALA A 1 91 ? 3.842 -8.663 -5.035 1.00 97.12 91 ALA A C 1
ATOM 676 O O . ALA A 1 91 ? 4.640 -7.799 -4.674 1.00 97.12 91 ALA A O 1
ATOM 677 N N . VAL A 1 92 ? 3.611 -9.765 -4.310 1.00 97.00 92 VAL A N 1
ATOM 678 C CA . VAL A 1 92 ? 4.296 -10.053 -3.037 1.00 97.00 92 VAL A CA 1
ATOM 679 C C . VAL A 1 92 ? 5.799 -10.230 -3.247 1.00 97.00 92 VAL A C 1
ATOM 681 O O . VAL A 1 92 ? 6.582 -9.688 -2.467 1.00 97.00 92 VAL A O 1
ATOM 684 N N . VAL A 1 93 ? 6.219 -10.932 -4.306 1.00 97.88 93 VAL A N 1
ATOM 685 C CA . VAL A 1 93 ? 7.644 -11.062 -4.661 1.00 97.88 93 VAL A CA 1
ATOM 686 C C . VAL A 1 93 ? 8.267 -9.686 -4.896 1.00 97.88 93 VAL A C 1
ATOM 688 O O . VAL A 1 93 ? 9.258 -9.352 -4.255 1.00 97.88 93 VAL A O 1
ATOM 691 N N . ALA A 1 94 ? 7.639 -8.845 -5.718 1.00 97.94 94 ALA A N 1
ATOM 692 C CA . ALA A 1 94 ? 8.149 -7.502 -5.981 1.00 97.94 94 ALA A CA 1
ATOM 693 C C . ALA A 1 94 ? 8.160 -6.608 -4.723 1.00 97.94 94 ALA A C 1
ATOM 695 O O . ALA A 1 94 ? 9.082 -5.820 -4.535 1.00 97.94 94 ALA A O 1
ATOM 696 N N . ALA A 1 95 ? 7.188 -6.748 -3.817 1.00 97.44 95 ALA A N 1
ATOM 697 C CA . ALA A 1 95 ? 7.208 -6.036 -2.539 1.00 97.44 95 ALA A CA 1
ATOM 698 C C . ALA A 1 95 ? 8.357 -6.507 -1.624 1.00 97.44 95 ALA A C 1
ATOM 700 O O . ALA A 1 95 ? 8.922 -5.705 -0.883 1.00 97.44 95 ALA A O 1
ATOM 701 N N . ASN A 1 96 ? 8.735 -7.789 -1.681 1.00 97.69 96 ASN A N 1
ATOM 702 C CA . ASN A 1 96 ? 9.915 -8.296 -0.978 1.00 97.69 96 ASN A CA 1
ATOM 703 C C . ASN A 1 96 ? 11.209 -7.731 -1.565 1.00 97.69 96 ASN A C 1
ATOM 705 O O . ASN A 1 96 ? 12.073 -7.326 -0.791 1.00 97.69 96 ASN A O 1
ATOM 709 N N . ASP A 1 97 ? 11.319 -7.656 -2.893 1.00 98.00 97 ASP A N 1
ATOM 710 C CA . ASP A 1 97 ? 12.468 -7.036 -3.559 1.00 98.00 97 ASP A CA 1
ATOM 711 C C . ASP A 1 97 ? 12.594 -5.557 -3.157 1.00 98.00 97 ASP A C 1
ATOM 713 O O . ASP A 1 97 ? 13.678 -5.097 -2.801 1.00 98.00 97 ASP A O 1
ATOM 717 N N . ALA A 1 98 ? 11.471 -4.829 -3.095 1.00 97.00 98 ALA A N 1
ATOM 718 C CA . ALA A 1 98 ? 11.456 -3.441 -2.636 1.00 97.00 98 ALA A CA 1
ATOM 719 C C . ALA A 1 98 ? 11.993 -3.294 -1.204 1.00 97.00 98 ALA A C 1
ATOM 721 O O . ALA A 1 98 ? 12.809 -2.412 -0.937 1.00 97.00 98 ALA A O 1
ATOM 722 N N . LEU A 1 99 ? 11.562 -4.177 -0.299 1.00 96.81 99 LEU A N 1
ATOM 723 C CA . LEU A 1 99 ? 11.988 -4.187 1.103 1.00 96.81 99 LEU A CA 1
ATOM 724 C C . LEU A 1 99 ? 13.421 -4.682 1.311 1.00 96.81 99 LEU A C 1
ATOM 726 O O . LEU A 1 99 ? 14.033 -4.358 2.327 1.00 96.81 99 LEU A O 1
ATOM 730 N N . HIS A 1 100 ? 13.936 -5.493 0.387 1.00 96.81 100 HIS A N 1
ATOM 731 C CA . HIS A 1 100 ? 15.337 -5.892 0.373 1.00 96.81 100 HIS A CA 1
ATOM 732 C C . HIS A 1 100 ? 16.239 -4.710 0.009 1.00 96.81 100 HIS A C 1
ATOM 734 O O . HIS A 1 100 ? 17.298 -4.543 0.611 1.00 96.81 100 HIS A O 1
ATOM 740 N N . ASP A 1 101 ? 15.804 -3.881 -0.943 1.00 95.88 101 ASP A N 1
ATOM 741 C CA . ASP A 1 101 ? 16.538 -2.690 -1.357 1.00 95.88 101 ASP A CA 1
ATOM 742 C C . ASP A 1 101 ? 16.479 -1.565 -0.312 1.00 95.88 101 ASP A C 1
ATOM 744 O O . ASP A 1 101 ? 17.508 -0.966 -0.007 1.00 95.88 101 ASP A O 1
ATOM 748 N N . SER A 1 102 ? 15.301 -1.270 0.247 1.00 94.06 102 SER A N 1
ATOM 749 C CA . SER A 1 102 ? 15.133 -0.225 1.265 1.00 94.06 102 SER A CA 1
ATOM 750 C C . SER A 1 102 ? 13.909 -0.463 2.150 1.00 94.06 102 SER A C 1
ATOM 752 O O . SER A 1 102 ? 12.890 -0.994 1.709 1.00 94.06 102 SER A O 1
ATOM 754 N N . LEU A 1 103 ? 13.974 -0.021 3.409 1.00 90.81 103 LEU A N 1
ATOM 755 C CA . LEU A 1 103 ? 12.862 -0.084 4.368 1.00 90.81 103 LEU A CA 1
ATOM 756 C C . LEU A 1 103 ? 11.882 1.088 4.188 1.00 90.81 103 LEU A C 1
ATOM 758 O O . LEU A 1 103 ? 11.508 1.755 5.153 1.00 90.81 103 LEU A O 1
ATOM 762 N N . ASP A 1 104 ? 11.460 1.327 2.949 1.00 88.56 104 ASP A N 1
ATOM 763 C CA . ASP A 1 104 ? 10.487 2.363 2.615 1.00 88.56 104 ASP A CA 1
ATOM 764 C C . ASP A 1 104 ? 9.125 2.096 3.307 1.00 88.56 104 ASP A C 1
ATOM 766 O O . ASP A 1 104 ? 8.584 0.984 3.209 1.00 88.56 104 ASP A O 1
ATOM 770 N N . PRO A 1 105 ? 8.524 3.092 3.994 1.00 92.12 105 PRO A N 1
ATOM 771 C CA . PRO A 1 105 ? 7.205 2.947 4.612 1.00 92.12 105 PRO A CA 1
ATOM 772 C C . PRO A 1 105 ? 6.108 2.518 3.624 1.00 92.12 105 PRO A C 1
ATOM 774 O O . PRO A 1 105 ? 5.219 1.738 3.982 1.00 92.12 105 PRO A O 1
ATOM 777 N N . GLY A 1 106 ? 6.179 2.979 2.370 1.00 90.88 106 GLY A N 1
ATOM 778 C CA . GLY A 1 106 ? 5.261 2.590 1.301 1.00 90.88 106 GLY A CA 1
ATOM 779 C C . GLY A 1 106 ? 5.382 1.110 0.930 1.00 90.88 106 GLY A C 1
ATOM 780 O O . GLY A 1 106 ? 4.360 0.431 0.797 1.00 90.88 106 GLY A O 1
ATOM 781 N N . ALA A 1 107 ? 6.603 0.582 0.846 1.00 92.62 107 ALA A N 1
ATOM 782 C CA . ALA A 1 107 ? 6.864 -0.838 0.613 1.00 92.62 107 ALA A CA 1
ATOM 783 C C . ALA A 1 107 ? 6.355 -1.726 1.762 1.00 92.62 107 ALA A C 1
ATOM 785 O O . ALA A 1 107 ? 5.713 -2.753 1.511 1.00 92.62 107 ALA A O 1
ATOM 786 N N . LEU A 1 108 ? 6.553 -1.303 3.018 1.00 96.44 108 LEU A N 1
ATOM 787 C CA . LEU A 1 108 ? 6.002 -1.993 4.195 1.00 96.44 108 LEU A CA 1
ATOM 788 C C . LEU A 1 108 ? 4.470 -2.060 4.126 1.00 96.44 108 LEU A C 1
ATOM 790 O O . LEU A 1 108 ? 3.875 -3.125 4.311 1.00 96.44 108 LEU A O 1
ATOM 794 N N . LEU A 1 109 ? 3.834 -0.927 3.817 1.00 95.38 109 LEU A N 1
ATOM 795 C CA . LEU A 1 109 ? 2.383 -0.820 3.715 1.00 95.38 109 LEU A CA 1
ATOM 796 C C . LEU A 1 109 ? 1.812 -1.644 2.559 1.00 95.38 109 LEU A C 1
ATOM 798 O O . LEU A 1 109 ? 0.781 -2.299 2.729 1.00 95.38 109 LEU A O 1
ATOM 802 N N . LEU A 1 110 ? 2.452 -1.625 1.387 1.00 94.25 110 LEU A N 1
ATOM 803 C CA . LEU A 1 110 ? 1.981 -2.422 0.259 1.00 94.25 110 LEU A CA 1
ATOM 804 C C . LEU A 1 110 ? 2.078 -3.914 0.577 1.00 94.25 110 LEU A C 1
ATOM 806 O O . LEU A 1 110 ? 1.103 -4.627 0.361 1.00 94.25 110 LEU A O 1
ATOM 810 N N . LYS A 1 111 ? 3.189 -4.383 1.157 1.00 96.88 111 LYS A N 1
ATOM 811 C CA . LYS A 1 111 ? 3.315 -5.788 1.562 1.00 96.88 111 LYS A CA 1
ATOM 812 C C . LYS A 1 111 ? 2.200 -6.210 2.518 1.00 96.88 111 LYS A C 1
ATOM 814 O O . LYS A 1 111 ? 1.598 -7.262 2.317 1.00 96.88 111 LYS A O 1
ATOM 819 N N . ALA A 1 112 ? 1.889 -5.375 3.510 1.00 96.62 112 ALA A N 1
ATOM 820 C CA . ALA A 1 112 ? 0.788 -5.630 4.431 1.00 96.62 112 ALA A CA 1
ATOM 821 C C . ALA A 1 112 ? -0.558 -5.773 3.698 1.00 96.62 112 ALA A C 1
ATOM 823 O O . ALA A 1 112 ? -1.269 -6.749 3.913 1.00 96.62 112 ALA A O 1
ATOM 824 N N . ARG A 1 113 ? -0.864 -4.853 2.771 1.00 94.69 113 ARG A N 1
ATOM 825 C CA . ARG A 1 113 ? -2.089 -4.884 1.948 1.00 94.69 113 ARG A CA 1
ATOM 826 C C . ARG A 1 113 ? -2.181 -6.120 1.055 1.00 94.69 113 ARG A C 1
ATOM 828 O O . ARG A 1 113 ? -3.268 -6.659 0.890 1.00 94.69 113 ARG A O 1
ATOM 835 N N . LEU A 1 114 ? -1.064 -6.556 0.476 1.00 95.38 114 LEU A N 1
ATOM 836 C CA . LEU A 1 114 ? -1.029 -7.739 -0.384 1.00 95.38 114 LEU A CA 1
ATOM 837 C C . LEU A 1 114 ? -1.306 -9.018 0.406 1.00 95.38 114 LEU A C 1
ATOM 839 O O . LEU A 1 114 ? -2.090 -9.848 -0.037 1.00 95.38 114 LEU A O 1
ATOM 843 N N . LEU A 1 115 ? -0.705 -9.161 1.587 1.00 94.25 115 LEU A N 1
ATOM 844 C CA . LEU A 1 115 ? -0.947 -10.311 2.464 1.00 94.25 115 LEU A CA 1
ATOM 845 C C . LEU A 1 115 ? -2.386 -10.320 2.989 1.00 94.25 115 LEU A C 1
ATOM 847 O O . LEU A 1 115 ? -3.020 -11.368 3.023 1.00 94.25 115 LEU A O 1
ATOM 851 N N . ASP A 1 116 ? -2.920 -9.144 3.316 1.00 91.38 116 ASP A N 1
ATOM 852 C CA . ASP A 1 116 ? -4.305 -8.966 3.750 1.00 91.38 116 ASP A CA 1
ATOM 853 C C . ASP A 1 116 ? -5.294 -9.377 2.649 1.00 91.38 116 ASP A C 1
ATOM 855 O O . ASP A 1 116 ? -6.178 -10.203 2.865 1.00 91.38 116 ASP A O 1
ATOM 859 N N . ALA A 1 117 ? -5.082 -8.885 1.424 1.00 87.38 117 ALA A N 1
ATOM 860 C CA . ALA A 1 117 ? -5.867 -9.281 0.257 1.00 87.38 117 ALA A CA 1
ATOM 861 C C . ALA A 1 117 ? -5.718 -10.777 -0.084 1.00 87.38 117 ALA A C 1
ATOM 863 O O . ALA A 1 117 ? -6.656 -11.380 -0.600 1.00 87.38 117 ALA A O 1
ATOM 864 N N . GLY A 1 118 ? -4.560 -11.373 0.215 1.00 87.12 118 GLY A N 1
ATOM 865 C CA . GLY A 1 118 ? -4.291 -12.804 0.065 1.00 87.12 118 GLY A CA 1
ATOM 866 C C . GLY A 1 118 ? -4.847 -13.681 1.193 1.00 87.12 118 GLY A C 1
ATOM 867 O O . GLY A 1 118 ? -4.746 -14.901 1.106 1.00 87.12 118 GLY A O 1
ATOM 868 N N . GLY A 1 119 ? -5.435 -13.088 2.238 1.00 84.75 119 GLY A N 1
ATOM 869 C CA . GLY A 1 119 ? -6.023 -13.806 3.372 1.00 84.75 119 GLY A CA 1
ATOM 870 C C . GLY A 1 119 ? -5.038 -14.216 4.475 1.00 84.75 119 GLY A C 1
ATOM 871 O O . GLY A 1 119 ? -5.449 -14.874 5.430 1.00 84.75 119 GLY A O 1
ATOM 872 N N . ASP A 1 120 ? -3.768 -13.813 4.398 1.00 90.31 120 ASP A N 1
ATOM 873 C CA . ASP A 1 120 ? -2.760 -14.074 5.433 1.00 90.31 120 ASP A CA 1
ATOM 874 C C . ASP A 1 120 ? -2.792 -12.967 6.500 1.00 90.31 120 ASP A C 1
ATOM 876 O O . ASP A 1 120 ? -1.968 -12.048 6.531 1.00 90.31 120 ASP A O 1
ATOM 880 N N . ALA A 1 121 ? -3.816 -13.025 7.355 1.00 85.94 121 ALA A N 1
ATOM 881 C CA . ALA A 1 121 ? -4.108 -11.983 8.338 1.00 85.94 121 ALA A CA 1
ATOM 882 C C . ALA A 1 121 ? -2.993 -11.794 9.384 1.00 85.94 121 ALA A C 1
ATOM 884 O O . ALA A 1 121 ? -2.741 -10.661 9.808 1.00 85.94 121 ALA A O 1
ATOM 885 N N . ASP A 1 122 ? -2.312 -12.869 9.788 1.00 89.12 122 ASP A N 1
ATOM 886 C CA . ASP A 1 122 ? -1.249 -12.811 10.798 1.00 89.12 122 ASP A CA 1
ATOM 887 C C . ASP A 1 122 ? -0.009 -12.104 10.249 1.00 89.12 122 ASP A C 1
ATOM 889 O O . ASP A 1 122 ? 0.519 -11.176 10.876 1.00 89.12 122 ASP A O 1
ATOM 893 N N . GLN A 1 123 ? 0.414 -12.458 9.032 1.00 94.56 123 GLN A N 1
ATOM 894 C CA . GLN A 1 123 ? 1.531 -11.772 8.393 1.00 94.56 123 GLN A CA 1
ATOM 895 C C . GLN A 1 123 ? 1.145 -10.341 8.019 1.00 94.56 123 GLN A C 1
ATOM 897 O O . GLN A 1 123 ? 1.918 -9.414 8.269 1.00 94.56 123 GLN A O 1
ATOM 902 N N . ALA A 1 124 ? -0.056 -10.118 7.484 1.00 94.38 124 ALA A N 1
ATOM 903 C CA . ALA A 1 124 ? -0.546 -8.777 7.179 1.00 94.38 124 ALA A CA 1
ATOM 904 C C . ALA A 1 124 ? -0.489 -7.855 8.405 1.00 94.38 124 ALA A C 1
ATOM 906 O O . ALA A 1 124 ? 0.023 -6.738 8.318 1.00 94.38 124 ALA A O 1
ATOM 907 N N . ARG A 1 125 ? -0.930 -8.343 9.571 1.00 92.94 125 ARG A N 1
ATOM 908 C CA . ARG A 1 125 ? -0.859 -7.622 10.847 1.00 92.94 125 ARG A CA 1
ATOM 909 C C . ARG A 1 125 ? 0.574 -7.244 11.206 1.00 92.94 125 ARG A C 1
ATOM 911 O O . ARG A 1 125 ? 0.822 -6.080 11.524 1.00 92.94 125 ARG A O 1
ATOM 918 N N . HIS A 1 126 ? 1.506 -8.195 11.132 1.00 95.19 126 HIS A N 1
ATOM 919 C CA . HIS A 1 126 ? 2.922 -7.937 11.398 1.00 95.19 126 HIS A CA 1
ATOM 920 C C . HIS A 1 126 ? 3.465 -6.801 10.512 1.00 95.19 126 HIS A C 1
ATOM 922 O O . HIS A 1 126 ? 4.107 -5.869 11.000 1.00 95.19 126 HIS A O 1
ATOM 928 N N . TRP A 1 127 ? 3.165 -6.827 9.211 1.00 97.19 127 TRP A N 1
ATOM 929 C CA . TRP A 1 127 ? 3.645 -5.804 8.279 1.00 97.19 127 TRP A CA 1
ATOM 930 C C . TRP A 1 127 ? 2.939 -4.455 8.447 1.00 97.19 127 TRP A C 1
ATOM 932 O O . TRP A 1 127 ? 3.595 -3.417 8.346 1.00 97.19 127 TRP A O 1
ATOM 942 N N . TYR A 1 128 ? 1.646 -4.435 8.782 1.00 95.44 128 TYR A N 1
ATOM 943 C CA . TYR A 1 128 ? 0.940 -3.195 9.109 1.00 95.44 128 TYR A CA 1
ATOM 944 C C . TYR A 1 128 ? 1.510 -2.519 10.361 1.00 95.44 128 TYR A C 1
ATOM 946 O O . TYR A 1 128 ? 1.644 -1.298 10.373 1.00 95.44 128 TYR A O 1
ATOM 954 N N . GLN A 1 129 ? 1.886 -3.276 11.397 1.00 94.31 129 GLN A N 1
ATOM 955 C CA . GLN A 1 129 ? 2.526 -2.712 12.593 1.00 94.31 129 GLN A CA 1
ATOM 956 C C . GLN A 1 129 ? 3.837 -2.001 12.235 1.00 94.31 129 GLN A C 1
ATOM 958 O O . GLN A 1 129 ? 4.009 -0.827 12.563 1.00 94.31 129 GLN A O 1
ATOM 963 N N . ARG A 1 130 ? 4.701 -2.662 11.457 1.00 97.12 130 ARG A N 1
ATOM 964 C CA . ARG A 1 130 ? 5.960 -2.071 10.977 1.00 97.12 130 ARG A CA 1
ATOM 965 C C . ARG A 1 130 ? 5.736 -0.833 10.110 1.00 97.12 130 ARG A C 1
ATOM 967 O O . ARG A 1 130 ? 6.455 0.151 10.252 1.00 97.12 130 ARG A O 1
ATOM 974 N N . ALA A 1 131 ? 4.734 -0.859 9.231 1.00 96.44 131 ALA A N 1
ATOM 975 C CA . ALA A 1 131 ? 4.381 0.301 8.418 1.00 96.44 131 ALA A CA 1
ATOM 976 C C . ALA A 1 131 ? 3.922 1.480 9.295 1.00 96.44 131 ALA A C 1
ATOM 978 O O . ALA A 1 131 ? 4.386 2.602 9.110 1.00 96.44 131 ALA A O 1
ATOM 979 N N . ALA A 1 132 ? 3.057 1.236 10.286 1.00 90.88 132 ALA A N 1
ATOM 980 C CA . ALA A 1 132 ? 2.592 2.274 11.205 1.00 90.88 132 ALA A CA 1
ATOM 981 C C . ALA A 1 132 ? 3.745 2.923 11.982 1.00 90.88 132 ALA A C 1
ATOM 983 O O . ALA A 1 132 ? 3.734 4.137 12.183 1.00 90.88 132 ALA A O 1
ATOM 984 N N . GLU A 1 133 ? 4.724 2.136 12.424 1.00 93.56 133 GLU A N 1
ATOM 985 C CA . GLU A 1 133 ? 5.930 2.642 13.083 1.00 93.56 133 GLU A CA 1
ATOM 986 C C . GLU A 1 133 ? 6.759 3.515 12.134 1.00 93.56 133 GLU A C 1
ATOM 988 O O . GLU A 1 133 ? 7.124 4.633 12.499 1.00 93.56 133 GLU A O 1
ATOM 993 N N . ALA A 1 134 ? 6.979 3.051 10.900 1.00 94.44 134 ALA A N 1
ATOM 994 C CA . ALA A 1 134 ? 7.806 3.738 9.911 1.00 94.44 134 ALA A CA 1
ATOM 995 C C . ALA A 1 134 ? 7.216 5.080 9.432 1.00 94.44 134 ALA A C 1
ATOM 997 O O . ALA A 1 134 ? 7.963 6.030 9.209 1.00 94.44 134 ALA A O 1
ATOM 998 N N . PHE A 1 135 ? 5.888 5.195 9.310 1.00 89.00 135 PHE A N 1
ATOM 999 C CA . PHE A 1 135 ? 5.228 6.446 8.904 1.00 89.00 135 PHE A CA 1
ATOM 1000 C C . PHE A 1 135 ? 5.221 7.540 9.987 1.00 89.00 135 PHE A C 1
ATOM 1002 O O . PHE A 1 135 ? 5.014 8.709 9.661 1.00 89.00 135 PHE A O 1
ATOM 1009 N N . GLY A 1 136 ? 5.406 7.198 11.270 1.00 83.12 136 GLY A N 1
ATOM 1010 C CA . GLY A 1 136 ? 5.271 8.162 12.372 1.00 83.12 136 GLY A CA 1
ATOM 1011 C C . GLY A 1 136 ? 3.884 8.841 12.433 1.00 83.12 136 GLY A C 1
ATOM 1012 O O . GLY A 1 136 ? 2.960 8.414 11.746 1.00 83.12 136 GLY A O 1
ATOM 1013 N N . PRO A 1 137 ? 3.680 9.876 13.270 1.00 80.56 137 PRO A N 1
ATOM 1014 C CA . PRO A 1 137 ? 2.387 10.562 13.391 1.00 80.56 137 PRO A CA 1
ATOM 1015 C C . PRO A 1 137 ? 1.948 11.234 12.075 1.00 80.56 137 PRO A C 1
ATOM 1017 O O . PRO A 1 137 ? 2.423 12.311 11.731 1.00 80.56 137 PRO A O 1
ATOM 1020 N N . SER A 1 138 ? 1.034 10.592 11.346 1.00 81.50 138 SER A N 1
ATOM 1021 C CA . SER A 1 138 ? 0.536 11.010 10.026 1.00 81.50 138 SER A CA 1
ATOM 1022 C C . SER A 1 138 ? -0.868 10.453 9.755 1.00 81.50 138 SER A C 1
ATOM 1024 O O . SER A 1 138 ? -1.349 9.572 10.480 1.00 81.50 138 SER A O 1
ATOM 1026 N N . ASP A 1 139 ? -1.520 10.942 8.696 1.00 79.69 139 ASP A N 1
ATOM 1027 C CA . ASP A 1 139 ? -2.801 10.398 8.229 1.00 79.69 139 ASP A CA 1
ATOM 1028 C C . ASP A 1 139 ? -2.652 8.937 7.757 1.00 79.69 139 ASP A C 1
ATOM 1030 O O . ASP A 1 139 ? -3.515 8.105 8.051 1.00 79.69 139 ASP A O 1
ATOM 1034 N N . GLU A 1 140 ? -1.529 8.578 7.123 1.00 83.44 140 GLU A N 1
ATOM 1035 C CA . GLU A 1 140 ? -1.189 7.200 6.753 1.00 83.44 140 GLU A CA 1
ATOM 1036 C C . GLU A 1 140 ? -1.084 6.288 7.976 1.00 83.44 140 GLU A C 1
ATOM 1038 O O . GLU A 1 140 ? -1.736 5.242 8.019 1.00 83.44 140 GLU A O 1
ATOM 1043 N N . GLN A 1 141 ? -0.317 6.679 9.002 1.00 86.75 141 GLN A N 1
ATOM 1044 C CA . GLN A 1 141 ? -0.232 5.896 10.239 1.00 86.75 141 GLN A CA 1
ATOM 1045 C C . GLN A 1 141 ? -1.612 5.725 10.874 1.00 86.75 141 GLN A C 1
ATOM 1047 O O . GLN A 1 141 ? -1.929 4.647 11.385 1.00 86.75 141 GLN A O 1
ATOM 1052 N N . TRP A 1 142 ? -2.442 6.768 10.852 1.00 78.31 142 TRP A N 1
ATOM 1053 C CA . TRP A 1 142 ? -3.802 6.676 11.359 1.00 78.31 142 TRP A CA 1
ATOM 1054 C C . TRP A 1 142 ? -4.635 5.643 10.579 1.00 78.31 142 TRP A C 1
ATOM 1056 O O . TRP A 1 142 ? -5.229 4.759 11.201 1.00 78.31 142 TRP A O 1
ATOM 1066 N N . LEU A 1 143 ? -4.631 5.690 9.243 1.00 81.56 143 LEU A N 1
ATOM 1067 C CA . LEU A 1 143 ? -5.333 4.718 8.393 1.00 81.56 143 LEU A CA 1
ATOM 1068 C C . LEU A 1 143 ? -4.862 3.282 8.654 1.00 81.56 143 LEU A C 1
ATOM 1070 O O . LEU A 1 143 ? -5.675 2.359 8.735 1.00 81.56 143 LEU A O 1
ATOM 1074 N N . ILE A 1 144 ? -3.555 3.090 8.838 1.00 85.94 144 ILE A N 1
ATOM 1075 C CA . ILE A 1 144 ? -2.981 1.783 9.168 1.00 85.94 144 ILE A CA 1
ATOM 1076 C C . ILE A 1 144 ? -3.476 1.300 10.532 1.00 85.94 144 ILE A C 1
ATOM 1078 O O . ILE A 1 144 ? -3.890 0.149 10.664 1.00 85.94 144 ILE A O 1
ATOM 1082 N N . ARG A 1 145 ? -3.493 2.171 11.547 1.00 81.38 145 ARG A N 1
ATOM 1083 C CA . ARG A 1 145 ? -4.009 1.833 12.884 1.00 81.38 145 ARG A CA 1
ATOM 1084 C C . ARG A 1 145 ? -5.491 1.481 12.859 1.00 81.38 145 ARG A C 1
ATOM 1086 O O . ARG A 1 145 ? -5.900 0.578 13.581 1.00 81.38 145 ARG A O 1
ATOM 1093 N N . VAL A 1 146 ? -6.285 2.141 12.018 1.00 76.12 146 VAL A N 1
ATOM 1094 C CA . VAL A 1 146 ? -7.679 1.746 11.786 1.00 76.12 146 VAL A CA 1
ATOM 1095 C C . VAL A 1 146 ? -7.758 0.345 11.205 1.00 76.12 146 VAL A C 1
ATOM 1097 O O . VAL A 1 146 ? -8.532 -0.469 11.707 1.00 76.12 146 VAL A O 1
ATOM 1100 N N . ARG A 1 147 ? -6.950 0.037 10.185 1.00 83.25 147 ARG A N 1
ATOM 1101 C CA . ARG A 1 147 ? -6.948 -1.304 9.599 1.00 83.25 147 ARG A CA 1
ATOM 1102 C C . ARG A 1 147 ? -6.538 -2.360 10.624 1.00 83.25 147 ARG A C 1
ATOM 1104 O O . ARG A 1 147 ? -7.247 -3.351 10.761 1.00 83.25 147 ARG A O 1
ATOM 1111 N N . LEU A 1 148 ? -5.479 -2.110 11.393 1.00 83.69 148 LEU A N 1
ATOM 1112 C CA . LEU A 1 148 ? -5.054 -2.970 12.501 1.00 83.69 148 LEU A CA 1
ATOM 1113 C C . LEU A 1 148 ? -6.171 -3.172 13.524 1.00 83.69 148 LEU A C 1
ATOM 1115 O O . LEU A 1 148 ? -6.445 -4.308 13.884 1.00 83.69 148 LEU A O 1
ATOM 1119 N N . ALA A 1 149 ? -6.879 -2.110 13.920 1.00 72.94 149 ALA A N 1
ATOM 1120 C CA . ALA A 1 149 ? -8.031 -2.231 14.806 1.00 72.94 149 ALA A CA 1
ATOM 1121 C C . ALA A 1 149 ? -9.135 -3.101 14.182 1.00 72.94 149 ALA A C 1
ATOM 1123 O O . ALA A 1 149 ? -9.697 -3.954 14.853 1.00 72.94 149 ALA A O 1
ATOM 1124 N N . MET A 1 150 ? -9.440 -2.956 12.891 1.00 73.38 150 MET A N 1
ATOM 1125 C CA . MET A 1 150 ? -10.427 -3.816 12.225 1.00 73.38 150 MET A CA 1
ATOM 1126 C C . MET A 1 150 ? -9.986 -5.290 12.186 1.00 73.38 150 MET A C 1
ATOM 1128 O O . MET A 1 150 ? -10.805 -6.168 12.454 1.00 73.38 150 MET A O 1
ATOM 1132 N N . MET A 1 151 ? -8.704 -5.562 11.919 1.00 77.81 151 MET A N 1
ATOM 1133 C CA . MET A 1 151 ? -8.118 -6.912 11.973 1.00 77.81 151 MET A CA 1
ATOM 1134 C C . MET A 1 151 ? -8.110 -7.469 13.403 1.00 77.81 151 MET A C 1
ATOM 1136 O O . MET A 1 151 ? -8.348 -8.655 13.626 1.00 77.81 151 MET A O 1
ATOM 1140 N N . ASP A 1 152 ? -7.913 -6.602 14.395 1.00 69.50 152 ASP A N 1
ATOM 1141 C CA . ASP A 1 152 ? -8.072 -6.929 15.805 1.00 69.50 152 ASP A CA 1
ATOM 1142 C C . ASP A 1 152 ? -9.506 -7.213 16.191 1.00 69.50 152 ASP A C 1
ATOM 1144 O O . ASP A 1 152 ? -9.716 -7.902 17.173 1.00 69.50 152 ASP A O 1
ATOM 1148 N N . MET A 1 153 ? -10.504 -6.744 15.445 1.00 59.69 153 MET A N 1
ATOM 1149 C CA . MET A 1 153 ? -11.901 -7.072 15.726 1.00 59.69 153 MET A CA 1
ATOM 1150 C C . MET A 1 153 ? -12.315 -8.436 15.197 1.00 59.69 153 MET A C 1
ATOM 1152 O O . MET A 1 153 ? -13.149 -9.073 15.844 1.00 59.69 153 MET A O 1
ATOM 1156 N N . SER A 1 154 ? -11.676 -8.950 14.139 1.00 57.06 154 SER A N 1
ATOM 1157 C CA . SER A 1 154 ? -11.733 -10.392 13.859 1.00 57.06 154 SER A CA 1
ATOM 1158 C C . SER A 1 154 ? -11.152 -11.233 15.010 1.00 57.06 154 SER A C 1
ATOM 1160 O O . SER A 1 154 ? -11.535 -12.390 15.150 1.00 57.06 154 SER A O 1
ATOM 1162 N N . SER A 1 155 ? -10.333 -10.642 15.895 1.00 51.69 155 SER A N 1
ATOM 1163 C CA . SER A 1 155 ? -9.753 -11.279 17.092 1.00 51.69 155 SER A CA 1
ATOM 1164 C C . SER A 1 155 ? -10.130 -10.637 18.455 1.00 51.69 155 SER A C 1
ATOM 1166 O O . SER A 1 155 ? -9.599 -11.053 19.478 1.00 51.69 155 SER A O 1
ATOM 1168 N N . ARG A 1 156 ? -11.108 -9.708 18.489 1.00 54.69 156 ARG A N 1
ATOM 1169 C CA . ARG A 1 156 ? -11.577 -8.835 19.605 1.00 54.69 156 ARG A CA 1
ATOM 1170 C C . ARG A 1 156 ? -10.541 -7.904 20.288 1.00 54.69 156 ARG A C 1
ATOM 1172 O O . ARG A 1 156 ? -9.823 -8.367 21.163 1.00 54.69 156 ARG A O 1
ATOM 1179 N N . ASN A 1 157 ? -10.646 -6.570 20.108 1.00 63.38 157 ASN A N 1
ATOM 1180 C CA . ASN A 1 157 ? -10.491 -5.581 21.212 1.00 63.38 157 ASN A CA 1
ATOM 1181 C C . ASN A 1 157 ? -11.003 -4.130 20.931 1.00 63.38 157 ASN A C 1
ATOM 1183 O O . ASN A 1 157 ? -10.216 -3.191 20.799 1.00 63.38 157 ASN A O 1
ATOM 1187 N N . VAL A 1 158 ? -12.326 -3.916 20.824 1.00 67.94 158 VAL A N 1
ATOM 1188 C CA . VAL A 1 158 ? -12.936 -2.582 20.557 1.00 67.94 158 VAL A CA 1
ATOM 1189 C C . VAL A 1 158 ? -12.532 -1.553 21.625 1.00 67.94 158 VAL A C 1
ATOM 1191 O O . VAL A 1 158 ? -12.361 -0.370 21.334 1.00 67.94 158 VAL A O 1
ATOM 1194 N N . ALA A 1 159 ? -12.312 -2.025 22.854 1.00 72.50 159 ALA A N 1
ATOM 1195 C CA . ALA A 1 159 ? -11.950 -1.194 23.992 1.00 72.50 159 ALA A CA 1
ATOM 1196 C C . ALA A 1 159 ? -10.603 -0.478 23.805 1.00 72.50 159 ALA A C 1
ATOM 1198 O O . ALA A 1 159 ? -10.484 0.679 24.194 1.00 72.50 159 ALA A O 1
ATOM 1199 N N . ALA A 1 160 ? -9.622 -1.110 23.150 1.00 72.50 160 ALA A N 1
ATOM 1200 C CA . ALA A 1 160 ? -8.312 -0.497 22.917 1.00 72.50 160 ALA A CA 1
ATOM 1201 C C . ALA A 1 160 ? -8.391 0.709 21.961 1.00 72.50 160 ALA A C 1
ATOM 1203 O O . ALA A 1 160 ? -7.695 1.707 22.150 1.00 72.50 160 ALA A O 1
ATOM 1204 N N . LEU A 1 161 ? -9.269 0.645 20.950 1.00 73.50 161 LEU A N 1
ATOM 1205 C CA . LEU A 1 161 ? -9.517 1.773 20.048 1.00 73.50 161 LEU A CA 1
ATOM 1206 C C . LEU A 1 161 ? -10.217 2.926 20.782 1.00 73.50 161 LEU A C 1
ATOM 1208 O O . LEU A 1 161 ? -9.847 4.083 20.582 1.00 73.50 161 LEU A O 1
ATOM 1212 N N . GLU A 1 162 ? -11.205 2.616 21.627 1.00 79.00 162 GLU A N 1
ATOM 1213 C CA . GLU A 1 162 ? -11.898 3.610 22.457 1.00 79.00 162 GLU A CA 1
ATOM 1214 C C . GLU A 1 162 ? -10.927 4.297 23.434 1.00 79.00 162 GLU A C 1
ATOM 1216 O O . GLU A 1 162 ? -10.885 5.526 23.499 1.00 79.00 162 GLU A O 1
ATOM 1221 N N . GLU A 1 163 ? -10.094 3.528 24.137 1.00 79.62 163 GLU A N 1
ATOM 1222 C CA . GLU A 1 163 ? -9.108 4.045 25.091 1.00 79.62 163 GLU A CA 1
ATOM 1223 C C . GLU A 1 163 ? -8.074 4.951 24.413 1.00 79.62 163 GLU A C 1
ATOM 1225 O O . GLU A 1 163 ? -7.841 6.079 24.859 1.00 79.62 163 GLU A O 1
ATOM 1230 N N . LEU A 1 164 ? -7.508 4.503 23.288 1.00 70.88 164 LEU A N 1
ATOM 1231 C CA . LEU A 1 164 ? -6.573 5.310 22.512 1.00 70.88 164 LEU A CA 1
ATOM 1232 C C . LEU A 1 164 ? -7.237 6.596 22.012 1.00 70.88 164 LEU A C 1
ATOM 1234 O O . LEU A 1 164 ? -6.617 7.655 22.040 1.00 70.88 164 LEU A O 1
ATOM 1238 N N . ALA A 1 165 ? -8.496 6.534 21.573 1.00 81.81 165 ALA A N 1
ATOM 1239 C CA . ALA A 1 165 ? -9.206 7.710 21.092 1.00 81.81 165 ALA A CA 1
ATOM 1240 C C . ALA A 1 165 ? -9.349 8.784 22.174 1.00 81.81 165 ALA A C 1
ATOM 1242 O O . ALA A 1 165 ? -9.080 9.960 21.916 1.00 81.81 165 ALA A O 1
ATOM 1243 N N . LEU A 1 166 ? -9.705 8.393 23.398 1.00 82.94 166 LEU A N 1
ATOM 1244 C CA . LEU A 1 166 ? -9.876 9.326 24.514 1.00 82.94 166 LEU A CA 1
ATOM 1245 C C . LEU A 1 166 ? -8.589 10.106 24.836 1.00 82.94 166 LEU A C 1
ATOM 1247 O O . LEU A 1 166 ? -8.663 11.283 25.197 1.00 82.94 166 LEU A O 1
ATOM 1251 N N . GLN A 1 167 ? -7.419 9.501 24.624 1.00 79.56 167 GLN A N 1
ATOM 1252 C CA . GLN A 1 167 ? -6.108 10.104 24.904 1.00 79.56 167 GLN A CA 1
ATOM 1253 C C . GLN A 1 167 ? -5.581 11.023 23.787 1.00 79.56 167 GLN A C 1
ATOM 1255 O O . GLN A 1 167 ? -4.545 11.665 23.952 1.00 79.56 167 GLN A O 1
ATOM 1260 N N . ARG A 1 168 ? -6.259 11.085 22.636 1.00 77.62 168 ARG A N 1
ATOM 1261 C CA . ARG A 1 168 ? -5.774 11.773 21.427 1.00 77.62 168 ARG A CA 1
ATOM 1262 C C . ARG A 1 168 ? -6.630 12.991 21.090 1.00 77.62 168 ARG A C 1
ATOM 1264 O O . ARG A 1 168 ? -7.698 13.202 21.672 1.00 77.62 168 ARG A O 1
ATOM 1271 N N . GLU A 1 169 ? -6.150 13.820 20.165 1.00 79.62 169 GLU A N 1
ATOM 1272 C CA . GLU A 1 169 ? -6.848 15.039 19.764 1.00 79.62 169 GLU A CA 1
ATOM 1273 C C . GLU A 1 169 ? -8.244 14.765 19.153 1.00 79.62 169 GLU A C 1
ATOM 1275 O O . GLU A 1 169 ? -8.501 13.678 18.624 1.00 79.62 169 GLU A O 1
ATOM 1280 N N . PRO A 1 170 ? -9.164 15.752 19.170 1.00 80.94 170 PRO A N 1
ATOM 1281 C CA . PRO A 1 170 ? -10.536 15.591 18.672 1.00 80.94 170 PRO A CA 1
ATOM 1282 C C . PRO A 1 170 ? -10.653 15.062 17.232 1.00 80.94 170 PRO A C 1
ATOM 1284 O O . PRO A 1 170 ? -11.608 14.363 16.897 1.00 80.94 170 PRO A O 1
ATOM 1287 N N . GLY A 1 171 ? -9.662 15.345 16.379 1.00 73.12 171 GLY A N 1
ATOM 1288 C CA . GLY A 1 171 ? -9.567 14.742 15.051 1.00 73.12 171 GLY A CA 1
ATOM 1289 C C . GLY A 1 171 ? -9.486 13.215 15.129 1.00 73.12 171 GLY A C 1
ATOM 1290 O O . GLY A 1 171 ? -10.318 12.524 14.542 1.00 73.12 171 GLY A O 1
ATOM 1291 N N . PHE A 1 172 ? -8.535 12.680 15.889 1.00 74.44 172 PHE A N 1
ATOM 1292 C CA . PHE A 1 172 ? -8.378 11.238 16.074 1.00 74.44 172 PHE A CA 1
ATOM 1293 C C . PHE A 1 172 ? -9.634 10.598 16.693 1.00 74.44 172 PHE A C 1
ATOM 1295 O O . PHE A 1 172 ? -10.071 9.532 16.256 1.00 74.44 172 PHE A O 1
ATOM 1302 N N . ARG A 1 173 ? -10.278 11.272 17.656 1.00 81.06 173 ARG A N 1
ATOM 1303 C CA . ARG A 1 173 ? -11.538 10.801 18.266 1.00 81.06 173 ARG A CA 1
ATOM 1304 C C . ARG A 1 173 ? -12.660 10.621 17.252 1.00 81.06 173 ARG A C 1
ATOM 1306 O O . ARG A 1 173 ? -13.282 9.563 17.205 1.00 81.06 173 ARG A O 1
ATOM 1313 N N . ASN A 1 174 ? -12.873 11.611 16.388 1.00 80.12 174 ASN A N 1
ATOM 1314 C CA . ASN A 1 174 ? -13.902 11.539 15.346 1.00 80.12 174 ASN A CA 1
ATOM 1315 C C . ASN A 1 174 ? -13.641 10.416 14.347 1.00 80.12 174 ASN A C 1
ATOM 1317 O O . ASN A 1 174 ? -14.564 9.800 13.826 1.00 80.12 174 ASN A O 1
ATOM 1321 N N . GLN A 1 175 ? -12.373 10.155 14.074 1.00 75.69 175 GLN A N 1
ATOM 1322 C CA . GLN A 1 175 ? -11.948 9.051 13.235 1.00 75.69 175 GLN A CA 1
ATOM 1323 C C . GLN A 1 175 ? -12.234 7.690 13.879 1.00 75.69 175 GLN A C 1
ATOM 1325 O O . GLN A 1 175 ? -12.805 6.821 13.226 1.00 75.69 175 GLN A O 1
ATOM 1330 N N . ALA A 1 176 ? -11.908 7.514 15.161 1.00 79.44 176 ALA A N 1
ATOM 1331 C CA . ALA A 1 176 ? -12.270 6.311 15.907 1.00 79.44 176 ALA A CA 1
ATOM 1332 C C . ALA A 1 176 ? -13.796 6.114 15.961 1.00 79.44 176 ALA A C 1
ATOM 1334 O O . ALA A 1 176 ? -14.278 4.999 15.770 1.00 79.44 176 ALA A O 1
ATOM 1335 N N . ALA A 1 177 ? -14.564 7.198 16.114 1.00 83.44 177 ALA A N 1
ATOM 1336 C CA . ALA A 1 177 ? -16.022 7.163 16.032 1.00 83.44 177 ALA A CA 1
ATOM 1337 C C . ALA A 1 177 ? -16.523 6.631 14.676 1.00 83.44 177 ALA A C 1
ATOM 1339 O O . ALA A 1 177 ? -17.410 5.782 14.645 1.00 83.44 177 ALA A O 1
ATOM 1340 N N . VAL A 1 178 ? -15.932 7.062 13.555 1.00 78.19 178 VAL A N 1
ATOM 1341 C CA . VAL A 1 178 ? -16.273 6.532 12.220 1.00 78.19 178 VAL A CA 1
ATOM 1342 C C . VAL A 1 178 ? -16.013 5.029 12.137 1.00 78.19 178 VAL A C 1
ATOM 1344 O O . VAL A 1 178 ? -16.860 4.292 11.640 1.00 78.19 178 VAL A O 1
ATOM 1347 N N . VAL A 1 179 ? -14.880 4.559 12.659 1.00 75.44 179 VAL A N 1
ATOM 1348 C CA . VAL A 1 179 ? -14.553 3.125 12.674 1.00 75.44 179 VAL A CA 1
ATOM 1349 C C . VAL A 1 179 ? -15.578 2.344 13.490 1.00 75.44 179 VAL A C 1
ATOM 1351 O O . VAL A 1 179 ? -16.108 1.351 13.007 1.00 75.44 179 VAL A O 1
ATOM 1354 N N . LEU A 1 180 ? -15.937 2.819 14.685 1.00 78.88 180 LEU A N 1
ATOM 1355 C CA . LEU A 1 180 ? -16.981 2.197 15.505 1.00 78.88 180 LEU A CA 1
ATOM 1356 C C . LEU A 1 180 ? -18.337 2.163 14.787 1.00 78.88 180 LEU A C 1
ATOM 1358 O O . LEU A 1 180 ? -19.039 1.155 14.855 1.00 78.88 180 LEU A O 1
ATOM 1362 N N . ALA A 1 181 ? -18.695 3.225 14.061 1.00 78.69 181 ALA A N 1
ATOM 1363 C CA . ALA A 1 181 ? -19.928 3.272 13.280 1.00 78.69 181 ALA A CA 1
ATOM 1364 C C . ALA A 1 181 ? -19.919 2.241 12.138 1.00 78.69 181 ALA A C 1
ATOM 1366 O O . ALA A 1 181 ? -20.876 1.480 12.002 1.00 78.69 181 ALA A O 1
ATOM 1367 N N . LEU A 1 182 ? -18.822 2.153 11.375 1.00 71.25 182 LEU A N 1
ATOM 1368 C CA . LEU A 1 182 ? -18.640 1.150 10.315 1.00 71.25 182 LEU A CA 1
ATOM 1369 C C . LEU A 1 182 ? -18.660 -0.287 10.860 1.00 71.25 182 LEU A C 1
ATOM 1371 O O . LEU A 1 182 ? -19.104 -1.202 10.175 1.00 71.25 182 LEU A O 1
ATOM 1375 N N . LEU A 1 183 ? -18.235 -0.480 12.109 1.00 71.06 183 LEU A N 1
ATOM 1376 C CA . LEU A 1 183 ? -18.280 -1.759 12.820 1.00 71.06 183 LEU A CA 1
ATOM 1377 C C . LEU A 1 183 ? -19.654 -2.070 13.451 1.00 71.06 183 LEU A C 1
ATOM 1379 O O . LEU A 1 183 ? -19.777 -3.017 14.234 1.00 71.06 183 LEU A O 1
ATOM 1383 N N . GLY A 1 184 ? -20.693 -1.280 13.160 1.00 72.88 184 GLY A N 1
ATOM 1384 C CA . GLY A 1 184 ? -22.033 -1.485 13.712 1.00 72.88 184 GLY A CA 1
ATOM 1385 C C . GLY A 1 184 ? -22.094 -1.254 15.225 1.00 72.88 184 GLY A C 1
ATOM 1386 O O . GLY A 1 184 ? -22.792 -1.974 15.938 1.00 72.88 184 GLY A O 1
ATOM 1387 N N . ARG A 1 185 ? -21.320 -0.293 15.743 1.00 81.50 185 ARG A N 1
ATOM 1388 C CA . ARG A 1 185 ? -21.342 0.165 17.145 1.00 81.50 185 ARG A CA 1
ATOM 1389 C C . ARG A 1 185 ? -21.704 1.658 17.226 1.00 81.50 185 ARG A C 1
ATOM 1391 O O . ARG A 1 185 ? -20.910 2.449 17.740 1.00 81.50 185 ARG A O 1
ATOM 1398 N N . PRO A 1 186 ? -22.882 2.071 16.725 1.00 82.06 186 PRO A N 1
ATOM 1399 C CA . PRO A 1 186 ? -23.270 3.482 16.670 1.00 82.06 186 PRO A CA 1
ATOM 1400 C C . PRO A 1 186 ? -23.316 4.148 18.056 1.00 82.06 186 PRO A C 1
ATOM 1402 O O . PRO A 1 186 ? -22.881 5.289 18.190 1.00 82.06 186 PRO A O 1
ATOM 1405 N N . ASP A 1 187 ? -23.730 3.425 19.099 1.00 85.44 187 ASP A N 1
ATOM 1406 C CA . ASP A 1 187 ? -23.803 3.959 20.471 1.00 85.44 187 ASP A CA 1
ATOM 1407 C C . ASP A 1 187 ? -22.416 4.277 21.056 1.00 85.44 187 ASP A C 1
ATOM 1409 O O . ASP A 1 187 ? -22.225 5.225 21.819 1.00 85.44 187 ASP A O 1
ATOM 1413 N N . ARG A 1 188 ? -21.400 3.502 20.668 1.00 86.19 188 ARG A N 1
ATOM 1414 C CA . ARG A 1 188 ? -20.005 3.780 21.038 1.00 86.19 188 ARG A CA 1
ATOM 1415 C C . ARG A 1 188 ? -19.442 4.921 20.198 1.00 86.19 188 ARG A C 1
ATOM 1417 O O . ARG A 1 188 ? -18.811 5.830 20.732 1.00 86.19 188 ARG A O 1
ATOM 1424 N N . ALA A 1 189 ? -19.729 4.914 18.896 1.00 86.38 189 ALA A N 1
ATOM 1425 C CA . ALA A 1 189 ? -19.313 5.962 17.973 1.00 86.38 189 ALA A CA 1
ATOM 1426 C C . ALA A 1 189 ? -19.791 7.351 18.417 1.00 86.38 189 ALA A C 1
ATOM 1428 O O . ALA A 1 189 ? -18.991 8.284 18.475 1.00 86.38 189 ALA A O 1
ATOM 1429 N N . ILE A 1 190 ? -21.070 7.484 18.787 1.00 87.81 190 ILE A N 1
ATOM 1430 C CA . ILE A 1 190 ? -21.647 8.772 19.193 1.00 87.81 190 ILE A CA 1
ATOM 1431 C C . ILE A 1 190 ? -21.023 9.315 20.484 1.00 87.81 190 ILE A C 1
ATOM 1433 O O . ILE A 1 190 ? -20.985 10.525 20.677 1.00 87.81 190 ILE A O 1
ATOM 1437 N N . THR A 1 191 ? -20.475 8.438 21.331 1.00 88.69 191 THR A N 1
ATOM 1438 C CA . THR A 1 191 ? -19.794 8.830 22.573 1.00 88.69 191 THR A CA 1
ATOM 1439 C C . THR A 1 191 ? -18.431 9.471 22.293 1.00 88.69 191 THR A C 1
ATOM 1441 O O . THR A 1 191 ? -18.020 10.389 22.998 1.00 88.69 191 THR A O 1
ATOM 1444 N N . LEU A 1 192 ? -17.725 9.012 21.252 1.00 83.50 192 LEU A N 1
ATOM 1445 C CA . LEU A 1 192 ? -16.423 9.561 20.856 1.00 83.50 192 LEU A CA 1
ATOM 1446 C C . LEU A 1 192 ? -16.531 10.758 19.907 1.00 83.50 192 LEU A C 1
ATOM 1448 O O . LEU A 1 192 ? -15.592 11.550 19.813 1.00 83.50 192 LEU A O 1
ATOM 1452 N N . TYR A 1 193 ? -17.636 10.876 19.171 1.00 83.50 193 TYR A N 1
ATOM 1453 C CA . TYR A 1 193 ? -17.780 11.900 18.147 1.00 83.50 193 TYR A CA 1
ATOM 1454 C C . TYR A 1 193 ? -17.929 13.301 18.755 1.00 83.50 193 TYR A C 1
ATOM 1456 O O . TYR A 1 193 ? -18.896 13.607 19.449 1.00 83.50 193 TYR A O 1
ATOM 1464 N N . GLN A 1 194 ? -16.997 14.188 18.422 1.00 80.44 194 GLN A N 1
ATOM 1465 C CA . GLN A 1 194 ? -17.000 15.587 18.816 1.00 80.44 194 GLN A CA 1
ATOM 1466 C C . GLN A 1 194 ? -17.113 16.488 17.575 1.00 80.44 194 GLN A C 1
ATOM 1468 O O . GLN A 1 194 ? -16.181 16.547 16.770 1.00 80.44 194 GLN A O 1
ATOM 1473 N N . PRO A 1 195 ? -18.209 17.247 17.405 1.00 72.88 195 PRO A N 1
ATOM 1474 C CA . PRO A 1 195 ? -18.350 18.173 16.286 1.00 72.88 195 PRO A CA 1
ATOM 1475 C C . PRO A 1 195 ? -17.198 19.184 16.257 1.00 72.88 195 PRO A C 1
ATOM 1477 O O . PRO A 1 195 ? -17.018 19.976 17.184 1.00 72.88 195 PRO A O 1
ATOM 1480 N N . LEU A 1 196 ? -16.418 19.172 15.177 1.00 66.81 196 LEU A N 1
ATOM 1481 C CA . LEU A 1 196 ? -15.354 20.145 14.961 1.00 66.81 196 LEU A CA 1
ATOM 1482 C C . LEU A 1 196 ? -15.957 21.350 14.247 1.00 66.81 196 LEU A C 1
ATOM 1484 O O . LEU A 1 196 ? -16.276 21.277 13.064 1.00 66.81 196 LEU A O 1
ATOM 1488 N N . LYS A 1 197 ? -16.132 22.470 14.953 1.00 60.78 197 LYS A N 1
ATOM 1489 C CA . LYS A 1 197 ? -16.531 23.732 14.319 1.00 60.78 197 LYS A CA 1
ATOM 1490 C C . LYS A 1 197 ? -15.318 24.349 13.620 1.00 60.78 197 LYS A C 1
ATOM 1492 O O . LYS A 1 197 ? -14.638 25.191 14.193 1.00 60.78 197 LYS A O 1
ATOM 1497 N N . ALA A 1 198 ? -15.061 23.938 12.383 1.00 54.12 198 ALA A N 1
ATOM 1498 C CA . ALA A 1 198 ? -14.120 24.614 11.495 1.00 54.12 198 ALA A CA 1
ATOM 1499 C C . ALA A 1 198 ? -14.904 25.265 10.346 1.00 54.12 198 ALA A C 1
ATOM 1501 O O . ALA A 1 198 ? -15.629 24.587 9.619 1.00 54.12 198 ALA A O 1
ATOM 1502 N N . ASN A 1 199 ? -14.796 26.590 10.202 1.00 52.78 199 ASN A N 1
ATOM 1503 C CA . ASN A 1 199 ? -15.382 27.359 9.093 1.00 52.78 199 ASN A CA 1
ATOM 1504 C C . ASN A 1 199 ? -16.875 27.071 8.821 1.00 52.78 199 ASN A C 1
ATOM 1506 O O . ASN A 1 199 ? -17.289 26.907 7.676 1.00 52.78 199 ASN A O 1
ATOM 1510 N N . GLY A 1 200 ? -17.692 26.954 9.876 1.00 55.12 200 GLY A N 1
ATOM 1511 C CA . GLY A 1 200 ? -19.143 26.753 9.752 1.00 55.12 200 GLY A CA 1
ATOM 1512 C C . GLY A 1 200 ? -19.585 25.360 9.278 1.00 55.12 200 GLY A C 1
ATOM 1513 O O . GLY A 1 200 ? -20.785 25.121 9.169 1.00 55.12 200 GLY A O 1
ATOM 1514 N N . LYS A 1 201 ? -18.659 24.419 9.042 1.00 50.53 201 LYS A N 1
ATOM 1515 C CA . LYS A 1 201 ? -18.975 23.025 8.700 1.00 50.53 201 LYS A CA 1
ATOM 1516 C C . LYS A 1 201 ? -18.699 22.127 9.902 1.00 50.53 201 LYS A C 1
ATOM 1518 O O . LYS A 1 201 ? -17.552 21.935 10.282 1.00 50.53 201 LYS A O 1
ATOM 1523 N N . ALA A 1 202 ? -19.754 21.563 10.489 1.00 51.97 202 ALA A N 1
ATOM 1524 C CA . ALA A 1 202 ? -19.645 20.670 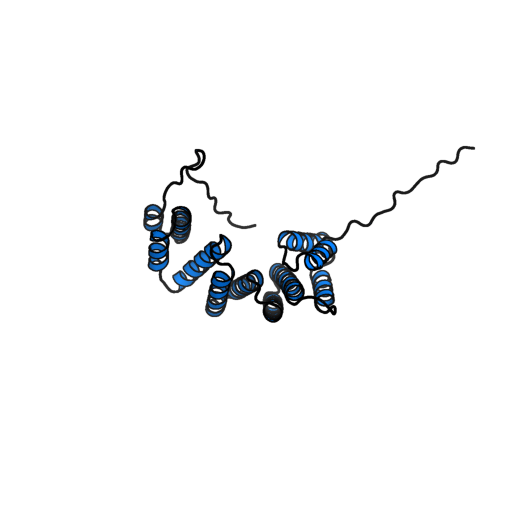11.649 1.00 51.97 202 ALA A CA 1
ATOM 1525 C C . ALA A 1 202 ? -19.049 19.284 11.313 1.00 51.97 202 ALA A C 1
ATOM 1527 O O . ALA A 1 202 ? -18.604 18.575 12.214 1.00 51.97 202 ALA A O 1
ATOM 1528 N N . TYR A 1 203 ? -19.012 18.920 10.022 1.00 55.62 203 TYR A N 1
ATOM 1529 C CA . TYR A 1 203 ? -18.628 17.596 9.520 1.00 55.62 203 TYR A CA 1
ATOM 1530 C C . TYR A 1 203 ? -17.559 17.713 8.414 1.00 55.62 203 TYR A C 1
ATOM 1532 O O . TYR A 1 203 ? -17.878 17.601 7.234 1.00 55.62 203 TYR A O 1
ATOM 1540 N N . PRO A 1 204 ? -16.284 17.990 8.742 1.00 54.41 204 PRO A N 1
ATOM 1541 C CA . PRO A 1 204 ? -15.255 18.234 7.725 1.00 54.41 204 PRO A CA 1
ATOM 1542 C C . PRO A 1 204 ? -14.734 16.965 7.027 1.00 54.41 204 PRO A C 1
ATOM 1544 O O . PRO A 1 204 ? -14.023 17.074 6.030 1.00 54.41 204 PRO A O 1
ATOM 1547 N N . ARG A 1 205 ? -15.046 15.765 7.539 1.00 55.12 205 ARG A N 1
ATOM 1548 C CA . ARG A 1 205 ? -14.505 14.498 7.026 1.00 55.12 205 ARG A CA 1
ATOM 1549 C C . ARG A 1 205 ? -15.573 13.672 6.320 1.00 55.12 205 ARG A C 1
ATOM 1551 O O . ARG A 1 205 ? -16.639 13.424 6.872 1.00 55.12 205 ARG A O 1
ATOM 1558 N N . HIS A 1 206 ? -15.222 13.207 5.128 1.00 52.16 206 HIS A N 1
ATOM 1559 C CA . HIS A 1 206 ? -16.036 12.351 4.276 1.00 52.16 206 HIS A CA 1
ATOM 1560 C C . HIS A 1 206 ? -15.314 11.007 4.167 1.00 52.16 206 HIS A C 1
ATOM 1562 O O . HIS A 1 206 ? -14.110 10.980 3.910 1.00 52.16 206 HIS A O 1
ATOM 1568 N N . VAL A 1 207 ? -16.021 9.897 4.366 1.00 41.91 207 VAL A N 1
ATOM 1569 C CA . VAL A 1 207 ? -15.482 8.576 4.026 1.00 41.91 207 VAL A CA 1
ATOM 1570 C C . VAL A 1 207 ? -15.621 8.428 2.513 1.00 41.91 207 VAL A C 1
ATOM 1572 O O . VAL A 1 207 ? -16.731 8.271 2.011 1.00 41.91 207 VAL A O 1
ATOM 1575 N N . ARG A 1 208 ? -14.511 8.519 1.773 1.00 38.62 208 ARG A N 1
ATOM 1576 C CA . ARG A 1 208 ? -14.476 8.063 0.378 1.00 38.62 208 ARG A CA 1
ATOM 1577 C C . ARG A 1 208 ? -14.453 6.536 0.398 1.00 38.62 208 ARG A C 1
ATOM 1579 O O . ARG A 1 208 ? -13.439 5.936 0.742 1.00 38.62 208 ARG A O 1
ATOM 1586 N N . LEU A 1 209 ? -15.579 5.915 0.063 1.00 32.62 209 LEU A N 1
ATOM 1587 C C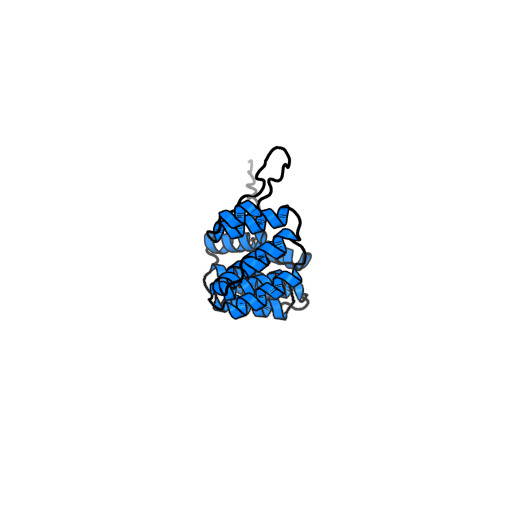A . LEU A 1 209 ? -15.634 4.490 -0.247 1.00 32.62 209 LEU A CA 1
ATOM 1588 C C . LEU A 1 209 ? -15.097 4.303 -1.676 1.00 32.62 209 LEU A C 1
ATOM 1590 O O . LEU A 1 209 ? -15.866 4.434 -2.617 1.00 32.62 209 LEU A O 1
ATOM 1594 N N . SER A 1 210 ? -13.781 4.061 -1.777 1.00 34.81 210 SER A N 1
ATOM 1595 C CA . SER A 1 210 ? -12.990 3.588 -2.941 1.00 34.81 210 SER A CA 1
ATOM 1596 C C . SER A 1 210 ? -13.089 4.323 -4.296 1.00 34.81 210 SER A C 1
ATOM 1598 O O . SER A 1 210 ? -14.172 4.603 -4.798 1.00 34.81 210 SER A O 1
ATOM 1600 N N . GLU A 1 211 ? -11.921 4.518 -4.922 1.00 32.16 211 GLU A N 1
ATOM 1601 C CA . GLU A 1 211 ? -11.711 4.431 -6.382 1.00 32.16 211 GLU A CA 1
ATOM 1602 C C . GLU A 1 211 ? -10.948 3.134 -6.682 1.00 32.16 211 GLU A C 1
ATOM 1604 O O . GLU A 1 211 ? -10.132 2.738 -5.812 1.00 32.16 211 GLU A O 1
#

Sequence (211 aa):
MLAALFLSPSTATAATALAELIASLETTERYDSDKAAAVYREAVLGGTGIDRTVARLRAYSRRAGLSPDSRSACHLAIAHFMWRDGAIEAAVVAANDALHDSLDPGALLLKARLLDAGGDADQARHWYQRAAEAFGPSDEQWLIRVRLAMMDMSSRNVAALEELALQREPGFRNQAAVVLALLGRPDRAITLYQPLKANGKAYPRHVRLSE

Secondary structure (DSSP, 8-state):
-------PPP---PPPHHHHHHHHHHHH-S--HHHHHHHHHHHHHSS--HHHHHHHHHHHHTSTT--HHHHHHHHHHHHHHHHHTT-HHHHHHHHHHHHHH---HHHHHHHHHHHHHTT-HHHHHHHHHHHHHHH-SSHHHHHHHHHHHHHHHTT--HHHHHHHHHTS-HHHHHHHHHHHHHTT-HHHHHHH-----BTTBS---------

Foldseek 3Di:
DDDDDPPDPDPPPPDQLLNVQLVCCVPVLAADVVSLVSNLCCQVVVVVHLVNSLVVLVVVLPDPPRALSSNLNSLLSNLVSCVVVVVLVSSLVSLVSSVVSHVDLSSLQSNLVSCVVVVVLVVSLVSLVSSLVRVPPDPSNLVSVLVNVVSCVVVDDLPVLLVVLVVDDLVSLQVNLVSCVVVVNNVSSVVSHDQDPDPNDSDPDDDPPDD